Protein AF-A0A532UXV8-F1 (afdb_monomer_lite)

Structure (mmCIF, N/CA/C/O backbone):
data_AF-A0A532UXV8-F1
#
_entry.id   AF-A0A532UXV8-F1
#
loop_
_atom_site.group_PDB
_atom_site.id
_atom_site.type_symbol
_atom_site.label_atom_id
_atom_site.label_alt_id
_atom_site.label_comp_id
_atom_site.label_asym_id
_atom_site.label_entity_id
_atom_site.label_seq_id
_atom_site.pdbx_PDB_ins_code
_atom_site.Cartn_x
_atom_site.Cartn_y
_atom_site.Cartn_z
_atom_site.occupancy
_atom_site.B_iso_or_equiv
_atom_site.auth_seq_id
_atom_site.auth_comp_id
_atom_site.auth_asym_id
_atom_site.auth_atom_id
_atom_site.pdbx_PDB_model_num
ATOM 1 N N . MET A 1 1 ? 0.596 10.056 26.301 1.00 30.23 1 MET A N 1
ATOM 2 C CA . MET A 1 1 ? -0.742 10.098 26.936 1.00 30.23 1 MET A CA 1
ATOM 3 C C . MET A 1 1 ? -1.052 8.718 27.496 1.00 30.23 1 MET A C 1
ATOM 5 O O . MET A 1 1 ? -0.895 7.762 26.739 1.00 30.23 1 MET A O 1
ATOM 9 N N . PRO A 1 2 ? -1.457 8.601 28.773 1.00 30.78 2 PRO A N 1
ATOM 10 C CA . PRO A 1 2 ? -1.868 7.329 29.363 1.00 30.78 2 PRO A CA 1
ATOM 11 C C . PRO A 1 2 ? -3.170 6.818 28.734 1.00 30.78 2 PRO A C 1
ATOM 13 O O . PRO A 1 2 ? -4.024 7.595 28.302 1.00 30.78 2 PRO A O 1
ATOM 16 N N . CYS A 1 3 ? -3.323 5.496 28.668 1.00 36.56 3 CYS A N 1
ATOM 17 C CA . CYS A 1 3 ? -4.553 4.862 28.196 1.00 36.56 3 CYS A CA 1
ATOM 18 C C . CYS A 1 3 ? -5.747 5.235 29.104 1.00 36.56 3 CYS A C 1
ATOM 20 O O . CYS A 1 3 ? -5.684 4.956 30.299 1.00 36.56 3 CYS A O 1
ATOM 22 N N . PRO A 1 4 ? -6.881 5.746 28.585 1.00 31.55 4 PRO A N 1
ATOM 23 C CA . PRO A 1 4 ? -8.020 6.166 29.416 1.00 31.55 4 PRO A CA 1
ATOM 24 C C . PRO A 1 4 ? -8.781 5.003 30.079 1.00 31.55 4 PRO A C 1
ATOM 26 O O . PRO A 1 4 ? -9.734 5.232 30.815 1.00 31.55 4 PRO A O 1
ATOM 29 N N . ILE A 1 5 ? -8.407 3.752 29.784 1.00 36.88 5 ILE A N 1
ATOM 30 C CA . ILE A 1 5 ? -9.077 2.542 30.286 1.00 36.88 5 ILE A CA 1
ATOM 31 C C . ILE A 1 5 ? -8.234 1.817 31.342 1.00 36.88 5 ILE A C 1
ATOM 33 O O . ILE A 1 5 ? -8.796 1.186 32.231 1.00 36.88 5 ILE A O 1
ATOM 37 N N . CYS A 1 6 ? -6.904 1.856 31.234 1.00 48.81 6 CYS A N 1
ATOM 38 C CA . CYS A 1 6 ? -6.008 1.115 32.131 1.00 48.81 6 CYS A CA 1
ATOM 39 C C . CYS A 1 6 ? -4.826 1.942 32.650 1.00 48.81 6 CYS A C 1
ATOM 41 O O . CYS A 1 6 ? -3.924 1.374 33.253 1.00 48.81 6 CYS A O 1
ATOM 43 N N . GLU A 1 7 ? -4.806 3.247 32.365 1.00 41.09 7 GLU A N 1
ATOM 44 C CA . GLU A 1 7 ? -3.851 4.254 32.860 1.00 41.09 7 GLU A CA 1
ATOM 45 C C . GLU A 1 7 ? -2.364 3.998 32.544 1.00 41.09 7 GLU A C 1
ATOM 47 O O . GLU A 1 7 ? -1.502 4.775 32.938 1.00 41.09 7 GLU A O 1
ATOM 52 N N . TYR A 1 8 ? -2.049 2.963 31.761 1.00 34.94 8 TYR A N 1
ATOM 53 C CA . TYR A 1 8 ? -0.681 2.628 31.362 1.00 34.94 8 TYR A CA 1
ATOM 54 C C . TYR A 1 8 ? -0.090 3.691 30.417 1.00 34.94 8 TYR A C 1
ATOM 56 O O . TYR A 1 8 ? -0.714 4.042 29.406 1.00 34.94 8 TYR A O 1
ATOM 64 N N . GLU A 1 9 ? 1.111 4.190 30.731 1.00 27.38 9 GLU A N 1
ATOM 65 C CA . GLU A 1 9 ? 1.898 5.083 29.871 1.00 27.38 9 GLU A CA 1
ATOM 66 C C . GLU A 1 9 ? 2.774 4.273 28.907 1.00 27.38 9 GLU A C 1
ATOM 68 O O . GLU A 1 9 ? 3.630 3.491 29.317 1.00 27.38 9 GLU A O 1
ATOM 73 N N . PHE A 1 10 ? 2.567 4.462 27.603 1.00 31.81 10 PHE A N 1
ATOM 74 C CA . PHE A 1 10 ? 3.414 3.857 26.575 1.00 31.81 10 PHE A CA 1
ATOM 75 C C . PHE A 1 10 ? 4.693 4.679 26.389 1.00 31.81 10 PHE A C 1
ATOM 77 O O . PHE A 1 10 ? 4.626 5.863 26.055 1.00 31.81 10 PHE A O 1
ATOM 84 N N . ILE A 1 11 ? 5.852 4.039 26.557 1.00 25.61 11 ILE A N 1
ATOM 85 C CA . ILE A 1 11 ? 7.162 4.616 26.240 1.00 25.61 11 ILE A CA 1
ATOM 86 C C . ILE A 1 11 ? 7.453 4.301 24.766 1.00 25.61 11 ILE A C 1
ATOM 88 O O . ILE A 1 11 ? 7.814 3.177 24.425 1.00 25.61 11 ILE A O 1
ATOM 92 N N . TYR A 1 12 ? 7.233 5.268 23.876 1.00 29.91 12 TYR A N 1
ATOM 93 C CA . TYR A 1 12 ? 7.594 5.162 22.459 1.00 29.91 12 TYR A CA 1
ATOM 94 C C . TYR A 1 12 ? 9.101 5.438 22.322 1.00 29.91 12 TYR A C 1
ATOM 96 O O . TYR A 1 12 ? 9.550 6.525 22.678 1.00 29.91 12 TYR A O 1
ATOM 104 N N . VAL A 1 13 ? 9.891 4.454 21.878 1.00 25.75 13 VAL A N 1
ATOM 105 C CA . VAL A 1 13 ? 11.353 4.582 21.723 1.00 25.75 13 VAL A CA 1
ATOM 106 C C . VAL A 1 13 ? 11.711 4.692 20.237 1.00 25.75 13 VAL A C 1
ATOM 108 O O . VAL A 1 13 ? 11.440 3.783 19.453 1.00 25.75 13 VAL A O 1
ATOM 111 N N . ASP A 1 14 ? 12.344 5.812 19.876 1.00 26.70 14 ASP A N 1
ATOM 112 C CA . ASP A 1 14 ? 12.796 6.231 18.539 1.00 26.70 14 ASP A CA 1
ATOM 113 C C . ASP A 1 14 ? 13.924 5.355 17.941 1.00 26.70 14 ASP A C 1
ATOM 115 O O . ASP A 1 14 ? 15.044 5.805 17.707 1.00 26.70 14 ASP A O 1
ATOM 119 N N . ALA A 1 15 ? 13.650 4.094 17.603 1.00 24.48 15 ALA A N 1
ATOM 120 C CA . ALA A 1 15 ? 14.569 3.264 16.800 1.00 24.48 15 ALA A CA 1
ATOM 121 C C . ALA A 1 15 ? 14.456 3.525 15.270 1.00 24.48 15 ALA A C 1
ATOM 123 O O . ALA A 1 15 ? 14.881 2.713 14.447 1.00 24.48 15 ALA A O 1
ATOM 124 N N . PHE A 1 16 ? 13.874 4.669 14.892 1.00 32.78 16 PHE A N 1
ATOM 125 C CA . PHE A 1 16 ? 13.194 4.955 13.621 1.00 32.78 16 PHE A CA 1
ATOM 126 C C . PHE A 1 16 ? 14.088 5.130 12.371 1.00 32.78 16 PHE A C 1
ATOM 128 O O . PHE A 1 16 ? 13.581 5.015 11.263 1.00 32.78 16 PHE A O 1
ATOM 135 N N . LEU A 1 17 ? 15.403 5.379 12.472 1.00 26.73 17 LEU A N 1
ATOM 136 C CA . LEU A 1 17 ? 16.166 5.894 11.309 1.00 26.73 17 LEU A CA 1
ATOM 137 C C . LEU A 1 17 ? 17.257 4.989 10.715 1.00 26.73 17 LEU A C 1
ATOM 139 O O . LEU A 1 17 ? 17.743 5.281 9.624 1.00 26.73 17 LEU A O 1
ATOM 143 N N . HIS A 1 18 ? 17.641 3.876 11.346 1.00 23.91 18 HIS A N 1
ATOM 144 C CA . HIS A 1 18 ? 18.825 3.128 10.883 1.00 23.91 18 HIS A CA 1
ATOM 145 C C . HIS A 1 18 ? 18.560 1.968 9.908 1.00 23.91 18 HIS A C 1
ATOM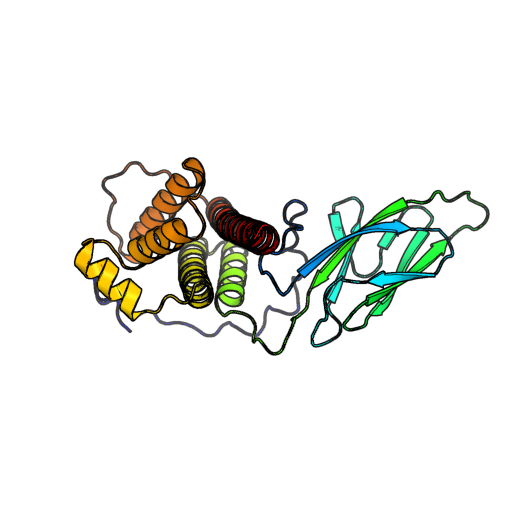 147 O O . HIS A 1 18 ? 19.504 1.489 9.280 1.00 23.91 18 HIS A O 1
ATOM 153 N N . HIS A 1 19 ? 17.311 1.521 9.736 1.00 29.64 19 HIS A N 1
ATOM 154 C CA . HIS A 1 19 ? 17.014 0.272 9.012 1.00 29.64 19 HIS A CA 1
ATOM 155 C C . HIS A 1 19 ? 16.547 0.453 7.554 1.00 29.64 19 HIS A C 1
ATOM 157 O O . HIS A 1 19 ? 16.641 -0.483 6.760 1.00 29.64 19 HIS A O 1
ATOM 163 N N . PHE A 1 20 ? 16.138 1.670 7.173 1.00 28.80 20 PHE A N 1
ATOM 164 C CA . PHE A 1 20 ? 15.513 1.988 5.877 1.00 28.80 20 PHE A CA 1
ATOM 165 C C . PHE A 1 20 ? 16.396 1.679 4.651 1.00 28.80 20 PHE A C 1
ATOM 167 O O . PHE A 1 20 ? 15.905 1.536 3.537 1.00 28.80 20 PHE A O 1
ATOM 174 N N . LYS A 1 21 ? 17.716 1.554 4.832 1.00 31.42 21 LYS A N 1
ATOM 175 C CA . LYS A 1 21 ? 18.669 1.438 3.720 1.00 31.42 21 LYS A CA 1
ATOM 176 C C . LYS A 1 21 ? 18.886 0.006 3.205 1.00 31.42 21 LYS A C 1
ATOM 178 O O . LYS A 1 21 ? 19.440 -0.147 2.123 1.00 31.42 21 LYS A O 1
ATOM 183 N N . ASN A 1 22 ? 18.467 -1.031 3.941 1.00 28.42 22 ASN A N 1
ATOM 184 C CA . ASN A 1 22 ? 18.976 -2.391 3.704 1.00 28.42 22 ASN A CA 1
ATOM 185 C C . ASN A 1 22 ? 17.963 -3.426 3.166 1.00 28.42 22 ASN A C 1
ATOM 187 O O . ASN A 1 22 ? 18.413 -4.497 2.776 1.00 28.42 22 ASN A O 1
ATOM 191 N N . ASN A 1 23 ? 16.644 -3.163 3.106 1.00 33.03 23 ASN A N 1
ATOM 192 C CA . ASN A 1 23 ? 15.642 -4.235 2.893 1.00 33.03 23 ASN A CA 1
ATOM 193 C C . ASN A 1 23 ? 14.448 -3.887 1.965 1.00 33.03 23 ASN A C 1
ATOM 195 O O . ASN A 1 23 ? 13.310 -4.260 2.240 1.00 33.03 23 ASN A O 1
ATOM 199 N N . ALA A 1 24 ? 14.685 -3.232 0.822 1.00 33.44 24 ALA A N 1
ATOM 200 C CA . ALA A 1 24 ? 13.630 -2.902 -0.160 1.00 33.44 24 ALA A CA 1
ATOM 201 C C . ALA A 1 24 ? 12.922 -4.128 -0.799 1.00 33.44 24 ALA A C 1
ATOM 203 O O . ALA A 1 24 ? 11.852 -3.993 -1.384 1.00 33.44 24 ALA A O 1
ATOM 204 N N . GLY A 1 25 ? 13.496 -5.332 -0.690 1.00 29.20 25 GLY A N 1
ATOM 205 C CA . GLY A 1 25 ? 12.994 -6.547 -1.346 1.00 29.20 25 GLY A CA 1
ATOM 206 C C . GLY A 1 25 ? 11.852 -7.282 -0.636 1.00 29.20 25 GLY A C 1
ATOM 207 O O . GLY A 1 25 ? 11.374 -8.274 -1.175 1.00 29.20 25 GLY A O 1
ATOM 208 N N . ILE A 1 26 ? 11.424 -6.842 0.553 1.00 35.91 26 ILE A N 1
ATOM 209 C CA . ILE A 1 26 ? 10.429 -7.568 1.369 1.00 35.91 26 ILE A CA 1
ATOM 210 C C . ILE A 1 26 ? 8.986 -7.088 1.105 1.00 35.91 26 ILE A C 1
ATOM 212 O O . ILE A 1 26 ? 8.026 -7.766 1.451 1.00 35.91 26 ILE A O 1
ATOM 216 N N . PHE A 1 27 ? 8.813 -5.951 0.427 1.00 35.88 27 PHE A N 1
ATOM 217 C CA . PHE A 1 27 ? 7.520 -5.262 0.307 1.00 35.88 27 PHE A CA 1
ATOM 218 C C . PHE A 1 27 ? 6.837 -5.396 -1.053 1.00 35.88 27 PHE A C 1
ATOM 220 O O . PHE A 1 27 ? 5.849 -4.712 -1.314 1.00 35.88 27 PHE A O 1
ATOM 227 N N . ILE A 1 28 ? 7.359 -6.250 -1.930 1.00 33.38 28 ILE A N 1
ATOM 228 C CA . ILE A 1 28 ? 6.824 -6.413 -3.277 1.00 33.38 28 ILE A CA 1
ATOM 229 C C . ILE A 1 28 ? 6.289 -7.837 -3.408 1.00 33.38 28 ILE A C 1
ATOM 231 O O . ILE A 1 28 ? 6.967 -8.733 -3.904 1.00 33.38 28 ILE A O 1
ATOM 235 N N . ASP A 1 29 ? 5.076 -8.040 -2.890 1.00 32.34 29 ASP A N 1
ATOM 236 C CA . ASP A 1 29 ? 4.304 -9.256 -3.130 1.00 32.34 29 ASP A CA 1
ATOM 237 C C . ASP A 1 29 ? 3.785 -9.243 -4.589 1.00 32.34 29 ASP A C 1
ATOM 239 O O . ASP A 1 29 ? 3.126 -8.278 -4.994 1.00 32.34 29 ASP A O 1
ATOM 243 N N . PRO A 1 30 ? 4.059 -10.297 -5.383 1.00 31.75 30 PRO A N 1
ATOM 244 C CA . PRO A 1 30 ? 3.590 -10.490 -6.758 1.00 31.75 30 PRO A CA 1
ATOM 245 C C . PRO A 1 30 ? 2.092 -10.304 -7.028 1.00 31.75 30 PRO A C 1
ATOM 247 O O . PRO A 1 30 ? 1.709 -10.205 -8.197 1.00 31.75 30 PRO A O 1
ATOM 250 N N . ILE A 1 31 ? 1.245 -10.331 -5.996 1.00 32.25 31 ILE A N 1
ATOM 251 C CA . ILE A 1 31 ? -0.218 -10.272 -6.131 1.00 32.25 31 ILE A CA 1
ATOM 252 C C . ILE A 1 31 ? -0.752 -8.834 -5.987 1.00 32.25 31 ILE A C 1
ATOM 254 O O . ILE A 1 31 ? -1.819 -8.524 -6.512 1.00 32.25 31 ILE A O 1
ATOM 258 N N . HIS A 1 32 ? 0.019 -7.915 -5.398 1.00 33.97 32 HIS A N 1
ATOM 259 C CA . HIS A 1 32 ? -0.420 -6.543 -5.113 1.00 33.97 32 HIS A CA 1
ATOM 260 C C . HIS A 1 32 ? 0.288 -5.489 -5.975 1.00 33.97 32 HIS A C 1
ATOM 262 O O . HIS A 1 32 ? 0.722 -4.448 -5.491 1.00 33.97 32 HIS A O 1
ATOM 268 N N . ALA A 1 33 ? 0.311 -5.705 -7.293 1.00 27.59 33 ALA A N 1
ATOM 269 C CA . ALA A 1 33 ? 0.557 -4.643 -8.279 1.00 27.59 33 ALA A CA 1
ATOM 270 C C . ALA A 1 33 ? -0.664 -3.699 -8.438 1.00 27.59 33 ALA A C 1
ATOM 272 O O . ALA A 1 33 ? -0.961 -3.225 -9.533 1.00 27.59 33 ALA A O 1
ATOM 273 N N . ILE A 1 34 ? -1.390 -3.458 -7.344 1.00 31.80 34 ILE A N 1
ATOM 274 C CA . ILE A 1 34 ? -2.507 -2.518 -7.218 1.00 31.80 34 ILE A CA 1
ATOM 275 C C . ILE A 1 34 ? -2.037 -1.450 -6.221 1.00 31.80 34 ILE A C 1
ATOM 277 O O . ILE A 1 34 ? -1.378 -1.806 -5.241 1.00 31.80 34 ILE A O 1
ATOM 281 N N . PRO A 1 35 ? -2.291 -0.147 -6.448 1.00 37.16 35 PRO A N 1
ATOM 282 C CA . PRO A 1 35 ? -1.677 0.901 -5.651 1.00 37.16 35 PRO A CA 1
ATOM 283 C C . PRO A 1 35 ? -2.169 0.807 -4.206 1.00 37.16 35 PRO A C 1
ATOM 285 O O . PRO A 1 35 ? -3.290 1.213 -3.903 1.00 37.16 35 PRO A O 1
ATOM 288 N N . ILE A 1 36 ? -1.312 0.323 -3.297 1.00 42.62 36 ILE A N 1
ATOM 289 C CA . ILE A 1 36 ? -1.571 0.371 -1.847 1.00 42.62 36 ILE A CA 1
ATOM 290 C C . ILE A 1 36 ? -1.868 1.825 -1.446 1.00 42.62 36 ILE A C 1
ATOM 292 O O . ILE A 1 36 ? -2.698 2.065 -0.576 1.00 42.62 36 ILE A O 1
ATOM 296 N N . ALA A 1 37 ? -1.293 2.798 -2.165 1.00 42.41 37 ALA A N 1
ATOM 297 C CA . ALA A 1 37 ? -1.710 4.191 -2.143 1.00 42.41 37 ALA A CA 1
ATOM 298 C C . ALA A 1 37 ? -1.937 4.736 -3.573 1.00 42.41 37 ALA A C 1
ATOM 300 O O . ALA A 1 37 ? -0.978 4.841 -4.349 1.00 42.41 37 ALA A O 1
ATOM 301 N N . PRO A 1 38 ? -3.174 5.138 -3.930 1.00 37.97 38 PRO A N 1
ATOM 302 C CA . PRO A 1 38 ? -3.422 6.127 -4.975 1.00 37.97 38 PRO A CA 1
ATOM 303 C C . PRO A 1 38 ? -2.426 7.278 -4.851 1.00 37.97 38 PRO A C 1
ATOM 305 O O . PRO A 1 38 ? -2.391 7.927 -3.808 1.00 37.97 38 PRO A O 1
ATOM 308 N N . GLY A 1 39 ? -1.595 7.514 -5.864 1.00 45.62 39 GLY A N 1
ATOM 309 C CA . GLY A 1 39 ? -0.637 8.620 -5.814 1.00 45.62 39 GLY A CA 1
ATOM 310 C C . GLY A 1 39 ? 0.839 8.247 -5.646 1.00 45.62 39 GLY A C 1
ATOM 311 O O . GLY A 1 39 ? 1.661 9.155 -5.628 1.00 45.62 39 GLY A O 1
ATOM 312 N N . TYR A 1 40 ? 1.198 6.961 -5.502 1.00 55.56 40 TYR A N 1
ATOM 313 C CA . TYR A 1 40 ? 2.596 6.598 -5.205 1.00 55.56 40 TYR A CA 1
ATOM 314 C C . TYR A 1 40 ? 3.196 5.490 -6.079 1.00 55.56 40 TYR A C 1
ATOM 316 O O . TYR A 1 40 ? 4.404 5.472 -6.319 1.00 55.56 40 TYR A O 1
ATOM 324 N N . THR A 1 41 ? 2.386 4.576 -6.609 1.00 62.75 41 THR A N 1
ATOM 325 C CA . THR A 1 41 ? 2.894 3.423 -7.368 1.00 62.75 41 THR A CA 1
ATOM 326 C C . THR A 1 41 ? 2.116 3.200 -8.652 1.00 62.75 41 THR A C 1
ATOM 328 O O . THR A 1 41 ? 0.887 3.141 -8.616 1.00 62.75 41 THR A O 1
ATOM 331 N N . VAL A 1 42 ? 2.828 3.019 -9.763 1.00 65.19 42 VAL A N 1
ATOM 332 C CA . VAL A 1 42 ? 2.263 2.561 -11.038 1.00 65.19 42 VAL A CA 1
ATOM 333 C C . VAL A 1 42 ? 3.086 1.385 -11.530 1.00 65.19 42 VAL A C 1
ATOM 335 O O . VAL A 1 42 ? 4.290 1.324 -11.312 1.00 65.19 42 VAL A O 1
ATOM 338 N N . GLY A 1 43 ? 2.444 0.423 -12.173 1.00 74.06 43 GLY A N 1
ATOM 339 C CA . GLY A 1 43 ? 3.130 -0.699 -12.786 1.00 74.06 43 GLY A CA 1
ATOM 340 C C . GLY A 1 43 ? 2.363 -1.215 -13.986 1.00 74.06 43 GLY A C 1
ATOM 341 O O . GLY A 1 43 ? 1.229 -0.815 -14.248 1.00 74.06 43 GLY A O 1
ATOM 342 N N . GLY A 1 44 ? 2.996 -2.111 -14.728 1.00 75.31 44 GLY A N 1
ATOM 343 C CA . GLY A 1 44 ? 2.384 -2.703 -15.904 1.00 75.31 44 GLY A CA 1
ATOM 344 C C . GLY A 1 44 ? 3.251 -3.767 -16.552 1.00 75.31 44 GLY A C 1
ATOM 345 O O . GLY A 1 44 ? 4.287 -4.179 -16.024 1.00 75.31 44 GLY A O 1
ATOM 346 N N . GLU A 1 45 ? 2.814 -4.201 -17.729 1.00 82.50 45 GLU A N 1
ATOM 347 C CA . GLU A 1 45 ? 3.564 -5.110 -18.589 1.00 82.50 45 GLU A CA 1
ATOM 348 C C . GLU A 1 45 ? 4.027 -4.383 -19.852 1.00 82.50 45 GLU A C 1
ATOM 350 O O . GLU A 1 45 ? 3.270 -3.636 -20.469 1.00 82.50 45 GLU A O 1
ATOM 355 N N . ILE A 1 46 ? 5.276 -4.621 -20.249 1.00 86.00 46 ILE A N 1
ATOM 356 C CA . ILE A 1 46 ? 5.861 -4.101 -21.489 1.00 86.00 46 ILE A CA 1
ATOM 357 C C . ILE A 1 46 ? 6.306 -5.282 -22.332 1.00 86.00 46 ILE A C 1
ATOM 359 O O . ILE A 1 46 ? 6.978 -6.190 -21.841 1.00 86.00 46 ILE A O 1
ATOM 363 N N . GLN A 1 47 ? 5.967 -5.260 -23.618 1.00 91.44 47 GLN A N 1
ATOM 364 C CA . GLN A 1 47 ? 6.593 -6.149 -24.584 1.00 91.44 47 GLN A CA 1
ATOM 365 C C . GLN A 1 47 ? 7.930 -5.545 -25.026 1.00 91.44 47 GLN A C 1
ATOM 367 O O . GLN A 1 47 ? 7.957 -4.554 -25.755 1.00 91.44 47 GLN A O 1
ATOM 372 N N . VAL A 1 48 ? 9.022 -6.160 -24.581 1.00 89.12 48 VAL A N 1
ATOM 373 C CA . VAL A 1 48 ? 10.388 -5.760 -24.918 1.00 89.12 48 VAL A CA 1
ATOM 374 C C . VAL A 1 48 ? 10.703 -6.171 -26.346 1.00 89.12 48 VAL A C 1
ATOM 376 O O . VAL A 1 48 ? 10.541 -7.341 -26.718 1.00 89.12 48 VAL A O 1
ATOM 379 N N . ILE A 1 49 ? 11.165 -5.206 -27.134 1.00 88.75 49 ILE A N 1
ATOM 380 C CA . ILE A 1 49 ? 11.692 -5.422 -28.479 1.00 88.75 49 ILE A CA 1
ATOM 381 C C . ILE A 1 49 ? 13.217 -5.505 -28.362 1.00 88.75 49 ILE A C 1
ATOM 383 O O . ILE A 1 49 ? 13.812 -4.508 -27.979 1.00 88.75 49 ILE A O 1
ATOM 387 N N . PRO A 1 50 ? 13.853 -6.656 -28.650 1.00 88.56 50 PRO A N 1
ATOM 388 C CA . PRO A 1 50 ? 15.301 -6.803 -28.518 1.00 88.56 50 PRO A CA 1
ATOM 389 C C . PRO A 1 50 ? 16.080 -5.764 -29.328 1.00 88.56 50 PRO A C 1
ATOM 391 O O . PRO A 1 50 ? 15.709 -5.467 -30.462 1.00 88.56 50 PRO A O 1
ATOM 394 N N . ASP A 1 51 ? 17.170 -5.261 -28.743 1.00 86.69 51 ASP A N 1
ATOM 395 C CA . ASP A 1 51 ? 18.070 -4.257 -29.331 1.00 86.69 51 ASP A CA 1
ATOM 396 C C . ASP A 1 51 ? 17.414 -2.910 -29.664 1.00 86.69 51 ASP A C 1
ATOM 398 O O . ASP A 1 51 ? 17.939 -2.138 -30.469 1.00 86.69 51 ASP A O 1
ATOM 402 N N . ASP A 1 52 ? 16.300 -2.613 -28.997 1.00 90.56 52 ASP A N 1
ATOM 403 C CA . ASP A 1 52 ? 15.534 -1.382 -29.159 1.00 90.56 52 ASP A CA 1
ATOM 404 C C . ASP A 1 52 ? 15.555 -0.508 -27.895 1.00 90.56 52 ASP A C 1
ATOM 406 O O . ASP A 1 52 ? 15.899 -0.951 -26.787 1.00 90.56 52 ASP A O 1
ATOM 410 N N . VAL A 1 53 ? 15.152 0.750 -28.078 1.00 91.69 53 VAL A N 1
ATOM 411 C CA . VAL A 1 53 ? 14.936 1.734 -27.019 1.00 91.69 53 VAL A CA 1
ATOM 412 C C . VAL A 1 53 ? 13.468 2.149 -27.023 1.00 91.69 53 VAL A C 1
ATOM 414 O O . VAL A 1 53 ? 12.972 2.707 -27.997 1.00 91.69 53 VAL A O 1
ATOM 417 N N . GLN A 1 54 ? 12.768 1.912 -25.914 1.00 91.88 54 GLN A N 1
ATOM 418 C CA . GLN A 1 54 ? 11.332 2.174 -25.792 1.00 91.88 54 GLN A CA 1
ATOM 419 C C . GLN A 1 54 ? 11.068 3.246 -24.728 1.00 91.88 54 GLN A C 1
ATOM 421 O O . GLN A 1 54 ? 11.558 3.147 -23.606 1.00 91.88 54 GLN A O 1
ATOM 426 N N . LEU A 1 55 ? 10.268 4.264 -25.056 1.00 88.62 55 LEU A N 1
ATOM 427 C CA . LEU A 1 55 ? 9.784 5.245 -24.081 1.00 88.62 55 LEU A CA 1
ATOM 428 C C . LEU A 1 55 ? 8.496 4.732 -23.434 1.00 88.62 55 LEU A C 1
ATOM 430 O O . LEU A 1 55 ? 7.524 4.452 -24.135 1.00 88.62 55 LEU A O 1
ATOM 434 N N . ILE A 1 56 ? 8.477 4.646 -22.107 1.00 85.06 56 ILE A N 1
ATOM 435 C CA . ILE A 1 56 ? 7.338 4.140 -21.342 1.00 85.06 56 ILE A CA 1
ATOM 436 C C . ILE A 1 56 ? 6.810 5.252 -20.446 1.00 85.06 56 ILE A C 1
ATOM 438 O O . ILE A 1 56 ? 7.524 5.734 -19.569 1.00 85.06 56 ILE A O 1
ATOM 442 N N . SER A 1 57 ? 5.559 5.659 -20.663 1.00 81.81 57 SER A N 1
ATOM 443 C CA . SER A 1 57 ? 4.888 6.632 -19.798 1.00 81.81 57 SER A CA 1
ATOM 444 C C . SER A 1 57 ? 4.304 5.953 -18.563 1.00 81.81 57 SER A C 1
ATOM 446 O O . SER A 1 57 ? 3.740 4.863 -18.662 1.00 81.81 57 SER A O 1
ATOM 448 N N . TYR A 1 58 ? 4.384 6.631 -17.417 1.00 72.25 58 TYR A N 1
ATOM 449 C CA . TYR A 1 58 ? 3.689 6.198 -16.205 1.00 72.25 58 TYR A CA 1
ATOM 450 C C . TYR A 1 58 ? 2.178 6.470 -16.257 1.00 72.25 58 TYR A C 1
ATOM 452 O O . TYR A 1 58 ? 1.440 5.945 -15.435 1.00 72.25 58 TYR A O 1
ATOM 460 N N . GLY A 1 59 ? 1.693 7.322 -17.170 1.00 68.00 59 GLY A N 1
ATOM 461 C CA . GLY A 1 59 ? 0.305 7.810 -17.143 1.00 68.00 59 GLY A CA 1
ATOM 462 C C . GLY A 1 59 ? -0.006 8.760 -15.974 1.00 68.00 59 GLY A C 1
ATOM 463 O O . GLY A 1 59 ? -1.157 9.143 -15.785 1.00 68.00 59 GLY A O 1
ATOM 464 N N . ILE A 1 60 ? 1.019 9.142 -15.209 1.00 63.50 60 ILE A N 1
ATOM 465 C CA . ILE A 1 60 ? 1.010 10.068 -14.073 1.00 63.50 60 ILE A CA 1
ATOM 466 C C . ILE A 1 60 ? 2.313 10.884 -14.073 1.00 63.50 60 ILE A C 1
ATOM 468 O O . ILE A 1 60 ? 3.288 10.480 -14.710 1.00 63.50 60 ILE A O 1
ATOM 472 N N . THR A 1 61 ? 2.344 11.972 -13.302 1.00 73.56 61 THR A N 1
ATOM 473 C CA . THR A 1 61 ? 3.531 12.818 -13.102 1.00 73.56 61 THR A CA 1
ATOM 474 C C . THR A 1 61 ? 4.003 12.746 -11.655 1.00 73.56 61 THR A C 1
ATOM 476 O O . THR A 1 61 ? 3.296 13.175 -10.747 1.00 73.56 61 THR A O 1
ATOM 479 N N . TYR A 1 62 ? 5.206 12.225 -11.427 1.00 68.19 62 TYR A N 1
ATOM 480 C CA . TYR A 1 62 ? 5.859 12.243 -10.118 1.00 68.19 62 TYR A CA 1
ATOM 481 C C . TYR A 1 62 ? 6.510 13.608 -9.823 1.00 68.19 62 TYR A C 1
ATOM 483 O O . TYR A 1 62 ? 6.905 14.326 -10.735 1.00 68.19 62 TYR A O 1
ATOM 491 N N . ASN A 1 63 ? 6.709 13.953 -8.549 1.00 68.81 63 ASN A N 1
ATOM 492 C CA . ASN A 1 63 ? 7.438 15.166 -8.136 1.00 68.81 63 ASN A CA 1
ATOM 493 C C . ASN A 1 63 ? 8.927 15.121 -8.484 1.00 68.81 63 ASN A C 1
ATOM 495 O O . ASN A 1 63 ? 9.569 16.138 -8.736 1.00 68.81 63 ASN A O 1
ATOM 499 N N . ARG A 1 64 ? 9.494 13.919 -8.404 1.00 76.62 64 ARG A N 1
ATOM 500 C CA . ARG A 1 64 ? 10.894 13.597 -8.676 1.00 76.62 64 ARG A CA 1
ATOM 501 C C . ARG A 1 64 ? 10.944 12.250 -9.388 1.00 76.62 64 ARG A C 1
ATOM 503 O O . ARG A 1 64 ? 10.004 11.472 -9.218 1.00 76.62 64 ARG A O 1
ATOM 510 N N . PRO A 1 65 ? 12.008 11.955 -10.153 1.00 83.12 65 PRO A N 1
ATOM 511 C CA . PRO A 1 65 ? 12.175 10.643 -10.763 1.00 83.12 65 PRO A CA 1
ATOM 512 C C . PRO A 1 65 ? 11.923 9.521 -9.736 1.00 83.12 65 PRO A C 1
ATOM 514 O O . PRO A 1 65 ? 12.581 9.520 -8.689 1.00 83.12 65 PRO A O 1
ATOM 517 N N . PRO A 1 66 ? 10.943 8.628 -9.977 1.00 80.38 66 PRO A N 1
ATOM 518 C CA . PRO A 1 66 ? 10.582 7.568 -9.043 1.00 80.38 66 PRO A CA 1
ATOM 519 C C . PRO A 1 66 ? 11.669 6.488 -8.991 1.00 80.38 66 PRO A C 1
ATOM 521 O O . PRO A 1 66 ? 12.524 6.385 -9.872 1.00 80.38 66 PRO A O 1
ATOM 524 N N . GLU A 1 67 ? 11.613 5.623 -7.984 1.00 83.00 67 GLU A N 1
ATOM 525 C CA . GLU A 1 67 ? 12.337 4.356 -8.026 1.00 83.00 67 GLU A CA 1
ATOM 526 C C . GLU A 1 67 ? 11.644 3.408 -9.003 1.00 83.00 67 GLU A C 1
ATOM 528 O O . GLU A 1 67 ? 10.435 3.211 -8.927 1.00 83.00 67 GLU A O 1
ATOM 533 N N . LEU A 1 68 ? 12.402 2.813 -9.920 1.00 84.56 68 LEU A N 1
ATOM 534 C CA . LEU A 1 68 ? 11.889 1.868 -10.907 1.00 84.56 68 LEU A CA 1
ATOM 535 C C . LEU A 1 68 ? 12.449 0.472 -10.639 1.00 84.56 68 LEU A C 1
ATOM 537 O O . LEU A 1 68 ? 13.654 0.295 -10.442 1.00 84.56 68 LEU A O 1
ATOM 541 N N . PHE A 1 69 ? 11.565 -0.516 -10.695 1.00 85.56 69 PHE A N 1
ATOM 542 C CA . PHE A 1 69 ? 11.883 -1.926 -10.555 1.00 85.56 69 PHE A CA 1
ATOM 543 C C . PHE A 1 69 ? 11.309 -2.710 -11.731 1.00 85.56 69 PHE A C 1
ATOM 545 O O . PHE A 1 69 ? 10.173 -2.497 -12.155 1.00 85.56 69 PHE A O 1
ATOM 552 N N . PHE A 1 70 ? 12.080 -3.671 -12.216 1.00 87.31 70 PHE A N 1
ATOM 553 C CA . PHE A 1 70 ? 11.611 -4.749 -13.072 1.00 87.31 70 PHE A CA 1
ATOM 554 C C . PHE A 1 70 ? 11.434 -6.015 -12.246 1.00 87.31 70 PHE A C 1
ATOM 556 O O . PHE A 1 70 ? 12.018 -6.160 -11.175 1.00 87.31 70 PHE A O 1
ATOM 563 N N . PHE A 1 71 ? 10.669 -6.965 -12.764 1.00 80.56 71 PHE A N 1
ATOM 564 C CA . PHE A 1 71 ? 10.460 -8.240 -12.092 1.00 80.56 71 PHE A CA 1
ATOM 565 C C . PHE A 1 71 ? 11.148 -9.373 -12.833 1.00 80.56 71 PHE A C 1
ATOM 567 O O . PHE A 1 71 ? 10.918 -9.591 -14.024 1.00 80.56 71 PHE A O 1
ATOM 574 N N . ASN A 1 72 ? 11.978 -10.126 -12.110 1.00 79.06 72 ASN A N 1
ATOM 575 C CA . ASN A 1 72 ? 12.584 -11.338 -12.648 1.00 79.06 72 ASN A CA 1
ATOM 576 C C . ASN A 1 72 ? 11.570 -12.501 -12.724 1.00 79.06 72 ASN A C 1
ATOM 578 O O . ASN A 1 72 ? 10.416 -12.377 -12.323 1.00 79.06 72 ASN A O 1
ATOM 582 N N . ARG A 1 73 ? 11.998 -13.674 -13.214 1.00 76.56 73 ARG A N 1
ATOM 583 C CA . ARG A 1 73 ? 11.129 -14.870 -13.325 1.00 76.56 73 ARG A CA 1
ATOM 584 C C . ARG A 1 73 ? 10.560 -15.364 -11.992 1.00 76.56 73 ARG A C 1
ATOM 586 O O . ARG A 1 73 ? 9.546 -16.049 -11.988 1.00 76.56 73 ARG A O 1
ATOM 593 N N . LYS A 1 74 ? 11.217 -15.035 -10.877 1.00 75.19 74 LYS A N 1
ATOM 594 C CA . LYS A 1 74 ? 10.759 -15.324 -9.510 1.00 75.19 74 LYS A CA 1
ATOM 595 C C . LYS A 1 74 ? 9.923 -14.179 -8.927 1.00 75.19 74 LYS A C 1
ATOM 597 O O . LYS A 1 74 ? 9.610 -14.206 -7.745 1.00 75.19 74 LYS A O 1
ATOM 602 N N . ILE A 1 75 ? 9.604 -13.179 -9.749 1.00 69.25 75 ILE A N 1
ATOM 603 C CA . ILE A 1 75 ? 8.851 -11.974 -9.406 1.00 69.25 75 ILE A CA 1
ATOM 604 C C . ILE A 1 75 ? 9.538 -11.193 -8.274 1.00 69.25 75 ILE A C 1
ATOM 606 O O . ILE A 1 75 ? 8.908 -10.545 -7.450 1.00 69.25 75 ILE A O 1
ATOM 610 N N . GLN A 1 76 ? 10.870 -11.231 -8.248 1.00 70.88 76 GLN A N 1
ATOM 611 C CA . GLN A 1 76 ? 11.650 -10.384 -7.357 1.00 70.88 76 GLN A CA 1
ATOM 612 C C . GLN A 1 76 ? 11.965 -9.057 -8.057 1.00 70.88 76 GLN A C 1
ATOM 614 O O . GLN A 1 76 ? 12.336 -9.079 -9.240 1.00 70.88 76 GLN A O 1
ATOM 619 N N . PRO A 1 77 ? 11.854 -7.928 -7.339 1.00 71.12 77 PRO A N 1
ATOM 620 C CA . PRO A 1 77 ? 12.178 -6.611 -7.862 1.00 71.12 77 PRO A CA 1
ATOM 621 C C . PRO A 1 77 ? 13.689 -6.479 -8.089 1.00 71.12 77 PRO A C 1
ATOM 623 O O . PRO A 1 77 ? 14.497 -6.748 -7.199 1.00 71.12 77 PRO A O 1
ATOM 626 N N . VAL A 1 78 ? 14.078 -6.053 -9.285 1.00 77.25 78 VAL A N 1
ATOM 627 C CA . VAL A 1 78 ? 15.467 -5.822 -9.698 1.00 77.25 78 VAL A CA 1
ATOM 628 C C . VAL A 1 78 ? 15.569 -4.496 -10.449 1.00 77.25 78 VAL A C 1
ATOM 630 O O . VAL A 1 78 ? 14.626 -4.097 -11.126 1.00 77.25 78 VAL A O 1
ATOM 633 N N . ARG A 1 79 ? 16.702 -3.794 -10.336 1.00 80.75 79 ARG A N 1
ATOM 634 C CA . ARG A 1 79 ? 16.930 -2.535 -11.076 1.00 80.75 79 ARG A CA 1
ATOM 635 C C . ARG A 1 79 ? 17.260 -2.772 -12.543 1.00 80.75 79 ARG A C 1
ATOM 637 O O . ARG A 1 79 ? 16.795 -2.032 -13.400 1.00 80.75 79 ARG A O 1
ATOM 644 N N . ASP A 1 80 ? 17.991 -3.850 -12.796 1.00 88.19 80 ASP A N 1
ATOM 645 C CA . ASP A 1 80 ? 18.336 -4.327 -14.124 1.00 88.19 80 ASP A CA 1
ATOM 646 C C . ASP A 1 80 ? 17.866 -5.771 -14.248 1.00 88.19 80 ASP A C 1
ATOM 648 O O . ASP A 1 80 ? 18.030 -6.585 -13.332 1.00 88.19 80 ASP A O 1
ATOM 652 N N . LEU A 1 81 ? 17.259 -6.092 -15.382 1.00 90.12 81 LEU A N 1
ATOM 653 C CA . LEU A 1 81 ? 16.662 -7.388 -15.629 1.00 90.12 81 LEU A CA 1
ATOM 654 C C . LEU A 1 81 ? 17.457 -8.136 -16.698 1.00 90.12 81 LEU A C 1
ATOM 656 O O . LEU A 1 81 ? 17.551 -7.718 -17.847 1.00 90.12 81 LEU A O 1
ATOM 660 N N . VAL A 1 82 ? 17.996 -9.287 -16.310 1.00 89.00 82 VAL A N 1
ATOM 661 C CA . VAL A 1 82 ? 18.665 -10.225 -17.214 1.00 89.00 82 VAL A CA 1
ATOM 662 C C . VAL A 1 82 ? 17.732 -11.406 -17.452 1.00 89.00 82 VAL A C 1
ATOM 664 O O . VAL A 1 82 ? 17.359 -12.112 -16.512 1.00 89.00 82 VAL A O 1
ATOM 667 N N . LEU A 1 83 ? 17.358 -11.636 -18.708 1.00 84.12 83 LEU A N 1
ATOM 668 C CA . LEU A 1 83 ? 16.549 -12.778 -19.132 1.00 84.12 83 LEU A CA 1
ATOM 669 C C . LEU A 1 83 ? 17.297 -13.510 -20.234 1.00 84.12 83 LEU A C 1
ATOM 671 O O . LEU A 1 83 ? 17.594 -12.883 -21.231 1.00 84.12 83 LEU A O 1
ATOM 675 N N . GLU A 1 84 ? 17.546 -14.813 -20.114 1.00 84.31 84 GLU A N 1
ATOM 676 C CA . GLU A 1 84 ? 18.150 -15.657 -21.170 1.00 84.31 84 GLU A CA 1
ATOM 677 C C . GLU A 1 84 ? 19.261 -14.981 -22.002 1.00 84.31 84 GLU A C 1
ATOM 679 O O . GLU A 1 84 ? 20.425 -15.065 -21.625 1.00 84.31 84 GLU A O 1
ATOM 684 N N . ASN A 1 85 ? 18.906 -14.333 -23.121 1.00 87.88 85 ASN A N 1
ATOM 685 C CA . ASN A 1 85 ? 19.817 -13.641 -24.035 1.00 87.88 85 ASN A CA 1
ATOM 686 C C . ASN A 1 85 ? 19.588 -12.117 -24.148 1.00 87.88 85 ASN A C 1
ATOM 688 O O . ASN A 1 85 ? 20.107 -11.494 -25.067 1.00 87.88 85 ASN A O 1
ATOM 692 N N . ILE A 1 86 ? 18.811 -11.506 -23.255 1.00 90.44 86 ILE A N 1
ATOM 693 C CA . ILE A 1 86 ? 18.477 -10.081 -23.262 1.00 90.44 86 ILE A CA 1
ATOM 694 C C . ILE A 1 86 ? 18.767 -9.429 -21.906 1.00 90.44 86 ILE A C 1
ATOM 696 O O . ILE A 1 86 ? 18.400 -9.930 -20.841 1.00 90.44 86 ILE A O 1
ATOM 700 N N . TYR A 1 87 ? 19.437 -8.287 -21.969 1.00 92.31 87 TYR A N 1
ATOM 701 C CA . TYR A 1 87 ? 19.590 -7.332 -20.887 1.00 92.31 87 TYR A CA 1
ATOM 702 C C . TYR A 1 87 ? 18.541 -6.243 -21.035 1.00 92.31 87 TYR A C 1
ATOM 704 O O . TYR A 1 87 ? 18.344 -5.725 -22.136 1.00 92.31 87 TYR A O 1
ATOM 712 N N . VAL A 1 88 ? 17.901 -5.874 -19.934 1.00 92.50 88 VAL A N 1
ATOM 713 C CA . VAL A 1 88 ? 16.926 -4.795 -19.883 1.00 92.50 88 VAL A CA 1
ATOM 714 C C . VAL A 1 88 ? 17.248 -3.880 -18.711 1.00 92.50 88 VAL A C 1
ATOM 716 O O . VAL A 1 88 ? 17.402 -4.344 -17.584 1.00 92.50 88 VAL A O 1
ATOM 719 N N . ALA A 1 89 ? 17.316 -2.580 -18.974 1.00 92.69 89 ALA A N 1
ATOM 720 C CA . ALA A 1 89 ? 17.535 -1.564 -17.951 1.00 92.69 89 ALA A CA 1
ATOM 721 C C . ALA A 1 89 ? 16.854 -0.253 -18.331 1.00 92.69 89 ALA A C 1
ATOM 723 O O . ALA A 1 89 ? 16.588 0.007 -19.505 1.00 92.69 89 ALA A O 1
ATOM 724 N N . ALA A 1 90 ? 16.615 0.608 -17.347 1.00 91.31 90 ALA A N 1
ATOM 725 C CA . ALA A 1 90 ? 16.239 1.983 -17.633 1.00 91.31 90 ALA A CA 1
ATOM 726 C C . ALA A 1 90 ? 17.492 2.816 -17.922 1.00 91.31 90 ALA A C 1
ATOM 728 O O . ALA A 1 90 ? 18.358 2.975 -17.066 1.00 91.31 90 ALA A O 1
ATOM 729 N N . LEU A 1 91 ? 17.576 3.366 -19.132 1.00 88.19 91 LEU A N 1
ATOM 730 C CA . LEU A 1 91 ? 18.634 4.299 -19.524 1.00 88.19 91 LEU A CA 1
ATOM 731 C C . LEU A 1 91 ? 18.458 5.657 -18.834 1.00 88.19 91 LEU A C 1
ATOM 733 O O . LEU A 1 91 ? 19.430 6.324 -18.490 1.00 88.19 91 LEU A O 1
ATOM 737 N N . SER A 1 92 ? 17.206 6.076 -18.665 1.00 90.44 92 SER A N 1
ATOM 738 C CA . SER A 1 92 ? 16.840 7.323 -18.008 1.00 90.44 92 SER A CA 1
ATOM 739 C C . SER A 1 92 ? 15.487 7.168 -17.330 1.00 90.44 92 SER A C 1
ATOM 741 O O . SER A 1 92 ? 14.601 6.492 -17.854 1.00 90.44 92 SER A O 1
ATOM 743 N N . ILE A 1 93 ? 15.344 7.802 -16.171 1.00 91.00 93 ILE A N 1
ATOM 744 C CA . ILE A 1 93 ? 14.122 7.835 -15.375 1.00 91.00 93 ILE A CA 1
ATOM 745 C C . ILE A 1 93 ? 13.798 9.311 -15.151 1.00 91.00 93 ILE A C 1
ATOM 747 O O . ILE A 1 93 ? 14.615 10.050 -14.599 1.00 91.00 93 ILE A O 1
ATOM 751 N N . SER A 1 94 ? 12.625 9.742 -15.604 1.00 89.56 94 SER A N 1
ATOM 752 C CA . SER A 1 94 ? 12.100 11.091 -15.393 1.00 89.56 94 SER A CA 1
ATOM 753 C C . SER A 1 94 ? 10.851 11.045 -14.514 1.00 89.56 94 SER A C 1
ATOM 755 O O . SER A 1 94 ? 10.483 9.992 -13.996 1.00 89.56 94 SER A O 1
ATOM 757 N N . THR A 1 95 ? 10.206 12.190 -14.320 1.00 84.81 95 THR A N 1
ATOM 758 C CA . THR A 1 95 ? 8.957 12.329 -13.563 1.00 84.81 95 THR A CA 1
ATOM 759 C C . THR A 1 95 ? 7.747 11.708 -14.259 1.00 84.81 95 THR A C 1
ATOM 761 O O . THR A 1 95 ? 6.827 11.271 -13.578 1.00 84.81 95 THR A O 1
ATOM 764 N N . ASP A 1 96 ? 7.750 11.617 -15.590 1.00 82.81 96 ASP A N 1
ATOM 765 C CA . ASP A 1 96 ? 6.558 11.254 -16.385 1.00 82.81 96 ASP A CA 1
ATOM 766 C C . ASP A 1 96 ? 6.731 9.957 -17.184 1.00 82.81 96 ASP A C 1
ATOM 768 O O . ASP A 1 96 ? 5.775 9.377 -17.715 1.00 82.81 96 ASP A O 1
ATOM 772 N N . ASN A 1 97 ? 7.980 9.514 -17.315 1.00 87.31 97 ASN A N 1
ATOM 773 C CA . ASN A 1 97 ? 8.350 8.352 -18.101 1.00 87.31 97 ASN A CA 1
ATOM 774 C C . ASN A 1 97 ? 9.700 7.767 -17.669 1.00 87.31 97 ASN A C 1
ATOM 776 O O . ASN A 1 97 ? 10.473 8.376 -16.924 1.00 87.31 97 ASN A O 1
ATOM 780 N N . PHE A 1 98 ? 10.013 6.603 -18.221 1.00 93.81 98 PHE A N 1
ATOM 781 C CA . PHE A 1 98 ? 11.374 6.095 -18.302 1.00 93.81 98 PHE A CA 1
ATOM 782 C C . PHE A 1 98 ? 11.685 5.620 -19.718 1.00 93.81 98 PHE A C 1
ATOM 784 O O . PHE A 1 98 ? 10.798 5.241 -20.488 1.00 93.81 98 PHE A O 1
ATOM 791 N N . ILE A 1 99 ? 12.970 5.633 -20.056 1.00 90.12 99 ILE A N 1
ATOM 792 C CA . ILE A 1 99 ? 13.489 5.092 -21.307 1.00 90.12 99 ILE A CA 1
ATOM 793 C C . ILE A 1 99 ? 14.035 3.698 -21.019 1.00 90.12 99 ILE A C 1
ATOM 795 O O . ILE A 1 99 ? 15.047 3.547 -20.335 1.00 90.12 99 ILE A O 1
ATOM 799 N N . LEU A 1 100 ? 13.365 2.685 -21.551 1.00 94.00 100 LEU A N 1
ATOM 800 C CA . LEU A 1 100 ? 13.777 1.294 -21.492 1.00 94.00 100 LEU A CA 1
ATOM 801 C C . LEU A 1 100 ? 14.815 1.017 -22.580 1.00 94.00 100 LEU A C 1
ATOM 803 O O . LEU A 1 100 ? 14.529 1.158 -23.766 1.00 94.00 100 LEU A O 1
ATOM 807 N N . LEU A 1 101 ? 16.005 0.590 -22.179 1.00 91.56 101 LEU A N 1
ATOM 808 C CA . LEU A 1 101 ? 17.007 0.014 -23.062 1.00 91.56 101 LEU A CA 1
ATOM 809 C C . LEU A 1 101 ? 16.894 -1.504 -23.006 1.00 91.56 101 LEU A C 1
ATOM 811 O O . LEU A 1 101 ? 16.867 -2.087 -21.919 1.00 91.56 101 LEU A O 1
ATOM 815 N N . SER A 1 102 ? 16.929 -2.143 -24.170 1.00 92.19 102 SER A N 1
ATOM 816 C CA . SER A 1 102 ? 17.138 -3.579 -24.257 1.00 92.19 102 SER A CA 1
ATOM 817 C C . SER A 1 102 ? 18.300 -3.922 -25.185 1.00 92.19 102 SER A C 1
ATOM 819 O O . SER A 1 102 ? 18.534 -3.244 -26.186 1.00 92.19 102 SER A O 1
ATOM 821 N N . ARG A 1 103 ? 19.070 -4.954 -24.835 1.00 91.25 103 ARG A N 1
ATOM 822 C CA . ARG A 1 103 ? 20.236 -5.402 -25.608 1.00 91.25 103 ARG A CA 1
ATOM 823 C C . ARG A 1 103 ? 20.356 -6.910 -25.597 1.00 91.25 103 ARG A C 1
ATOM 825 O O . ARG A 1 103 ? 20.239 -7.515 -24.533 1.00 91.25 103 ARG A O 1
ATOM 832 N N . THR A 1 104 ? 20.623 -7.510 -26.749 1.00 91.94 104 THR A N 1
ATOM 833 C CA . THR A 1 104 ? 20.967 -8.930 -26.820 1.00 91.94 104 THR A CA 1
ATOM 834 C C . THR A 1 104 ? 22.436 -9.155 -26.457 1.00 91.94 104 THR A C 1
ATOM 836 O O . THR A 1 104 ? 23.299 -8.337 -26.773 1.00 91.94 104 THR A O 1
ATOM 839 N N . PHE A 1 105 ? 22.732 -10.248 -25.748 1.00 87.56 105 PHE A N 1
ATOM 840 C CA . PHE A 1 105 ? 24.119 -10.615 -25.421 1.00 87.56 105 PHE A CA 1
ATOM 841 C C . PHE A 1 105 ? 24.793 -11.347 -26.583 1.00 87.56 105 PHE A C 1
ATOM 843 O O . PHE A 1 105 ? 25.931 -11.049 -26.939 1.00 87.56 105 PHE A O 1
ATOM 850 N N . ASP A 1 106 ? 24.086 -12.316 -27.161 1.00 86.50 106 ASP A N 1
ATOM 851 C CA . ASP A 1 106 ? 24.517 -13.092 -28.317 1.00 86.50 106 ASP A CA 1
ATOM 852 C C . ASP A 1 106 ? 23.659 -12.703 -29.534 1.00 86.50 106 ASP A C 1
ATOM 854 O O . ASP A 1 106 ? 22.516 -13.165 -29.638 1.00 86.50 106 ASP A O 1
ATOM 858 N N . PRO A 1 107 ? 24.173 -11.870 -30.457 1.00 77.19 107 PRO A N 1
ATOM 859 C CA . PRO A 1 107 ? 23.410 -11.392 -31.610 1.00 77.19 107 PRO A CA 1
ATOM 860 C C . PRO A 1 107 ? 23.123 -12.497 -32.638 1.00 77.19 107 PRO A C 1
ATOM 862 O O . PRO A 1 107 ? 22.303 -12.309 -33.534 1.00 77.19 107 PRO A O 1
ATOM 865 N N . VAL A 1 108 ? 23.787 -13.655 -32.534 1.00 83.31 108 VAL A N 1
ATOM 866 C CA . VAL A 1 108 ? 23.575 -14.801 -33.432 1.00 83.31 108 VAL A CA 1
ATOM 867 C C . VAL A 1 108 ? 22.362 -15.624 -32.989 1.00 83.31 108 VAL A C 1
ATOM 869 O O . VAL A 1 108 ? 21.744 -16.322 -33.797 1.00 83.31 108 VAL A O 1
ATOM 872 N N . LYS A 1 109 ? 21.972 -15.533 -31.713 1.00 83.50 109 LYS A N 1
ATOM 873 C CA . LYS A 1 109 ? 20.786 -16.212 -31.188 1.00 83.50 109 LYS A CA 1
ATOM 874 C C . LYS A 1 109 ? 19.531 -15.391 -31.442 1.00 83.50 109 LYS A C 1
ATOM 876 O O . LYS A 1 109 ? 19.371 -14.280 -30.935 1.00 83.50 109 LYS A O 1
ATOM 881 N N . ALA A 1 110 ? 18.587 -16.001 -32.155 1.00 81.25 110 ALA A N 1
ATOM 882 C CA . ALA A 1 110 ? 17.248 -15.455 -32.316 1.00 81.25 110 ALA A CA 1
ATOM 883 C C . ALA A 1 110 ? 16.613 -15.228 -30.936 1.00 81.25 110 ALA A C 1
ATOM 885 O O . ALA A 1 110 ? 16.343 -16.175 -30.197 1.00 81.25 110 ALA A O 1
ATOM 886 N N . THR A 1 111 ? 16.392 -13.962 -30.593 1.00 86.38 111 THR A N 1
ATOM 887 C CA . THR A 1 111 ? 15.814 -13.567 -29.308 1.00 86.38 111 THR A CA 1
ATOM 888 C C . THR A 1 111 ? 14.385 -13.095 -29.555 1.00 86.38 111 THR A C 1
ATOM 890 O O . THR A 1 111 ? 14.194 -12.095 -30.247 1.00 86.38 111 THR A O 1
ATOM 893 N N . PRO A 1 112 ? 13.355 -13.808 -29.066 1.00 86.88 112 PRO A N 1
ATOM 894 C CA . PRO A 1 112 ? 11.976 -13.381 -29.253 1.00 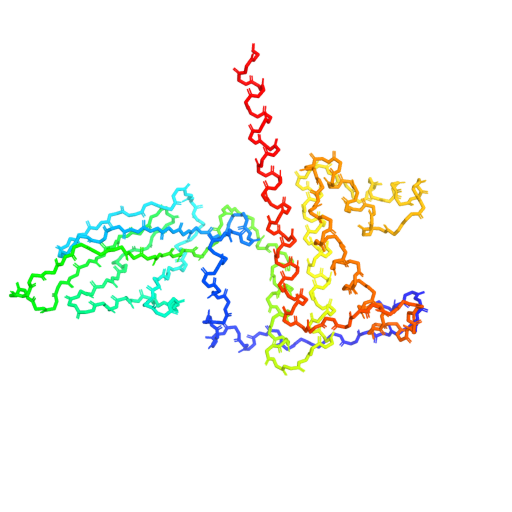86.88 112 PRO A CA 1
ATOM 895 C C . PRO A 1 112 ? 11.656 -12.167 -28.374 1.00 86.88 112 PRO A C 1
ATOM 897 O O . PRO A 1 112 ? 12.309 -11.918 -27.360 1.00 86.88 112 PRO A O 1
ATOM 900 N N . ARG A 1 113 ? 10.593 -11.439 -28.735 1.00 88.75 113 ARG A N 1
ATOM 901 C CA . ARG A 1 113 ? 10.019 -10.399 -27.871 1.00 88.75 113 ARG A CA 1
ATOM 902 C C . ARG A 1 113 ? 9.504 -11.027 -26.579 1.00 88.75 113 ARG A C 1
ATOM 904 O O . ARG A 1 113 ? 8.794 -12.031 -26.631 1.00 88.75 113 ARG A O 1
ATOM 911 N N . GLN A 1 114 ? 9.806 -10.415 -25.439 1.00 86.94 114 GLN A N 1
ATOM 912 C CA . GLN A 1 114 ? 9.417 -10.931 -24.121 1.00 86.94 114 GLN A CA 1
ATOM 913 C C . GLN A 1 114 ? 8.555 -9.914 -23.383 1.00 86.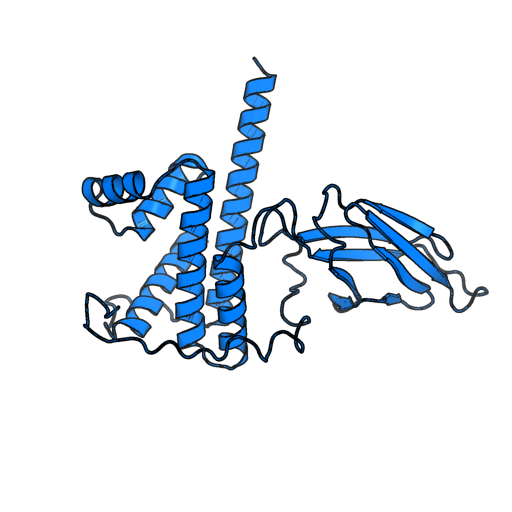94 114 GLN A C 1
ATOM 915 O O . GLN A 1 114 ? 8.792 -8.713 -23.479 1.00 86.94 114 GLN A O 1
ATOM 920 N N . ARG A 1 115 ? 7.544 -10.386 -22.649 1.00 87.25 115 ARG A N 1
ATOM 921 C CA . ARG A 1 115 ? 6.784 -9.524 -21.740 1.00 87.25 115 ARG A CA 1
ATOM 922 C C . ARG A 1 115 ? 7.514 -9.439 -20.410 1.00 87.25 115 ARG A C 1
ATOM 924 O O . ARG A 1 115 ? 7.821 -10.471 -19.820 1.00 87.25 115 ARG A O 1
ATOM 931 N N . ILE A 1 116 ? 7.763 -8.222 -19.950 1.00 85.31 116 ILE A N 1
ATOM 932 C CA . ILE A 1 116 ? 8.332 -7.957 -18.632 1.00 85.31 116 ILE A CA 1
ATOM 933 C C . ILE A 1 116 ? 7.343 -7.153 -17.810 1.00 85.31 116 ILE A C 1
ATOM 935 O O . ILE A 1 116 ? 6.612 -6.319 -18.347 1.00 85.31 116 ILE A O 1
ATOM 939 N N . ARG A 1 117 ? 7.347 -7.392 -16.504 1.00 84.38 117 ARG A N 1
ATOM 940 C CA . ARG A 1 117 ? 6.626 -6.561 -15.546 1.00 84.38 117 ARG A CA 1
ATOM 941 C C . ARG A 1 117 ? 7.557 -5.497 -15.000 1.00 84.38 117 ARG A C 1
ATOM 943 O O . ARG A 1 117 ? 8.746 -5.756 -14.794 1.00 84.38 117 ARG A O 1
ATOM 950 N N . TRP A 1 118 ? 6.993 -4.335 -14.726 1.00 83.81 118 TRP A N 1
ATOM 951 C CA . TRP A 1 118 ? 7.688 -3.220 -14.103 1.00 83.81 118 TRP A CA 1
ATOM 952 C C . TRP A 1 118 ? 6.786 -2.536 -13.080 1.00 83.81 118 TRP A C 1
ATOM 954 O O . TRP A 1 118 ? 5.560 -2.653 -13.136 1.00 83.81 118 TRP A O 1
ATOM 964 N N . MET A 1 119 ? 7.411 -1.823 -12.153 1.00 81.94 119 MET A N 1
ATOM 965 C CA . MET A 1 119 ? 6.746 -0.976 -11.175 1.00 81.94 119 MET A CA 1
ATOM 966 C C . MET A 1 119 ? 7.616 0.241 -10.880 1.00 81.94 119 MET A C 1
ATOM 968 O O . MET A 1 119 ? 8.815 0.105 -10.641 1.00 81.94 119 MET A O 1
ATOM 972 N N . SER A 1 120 ? 7.008 1.419 -10.874 1.00 76.62 120 SER A N 1
ATOM 973 C CA . SER A 1 120 ? 7.579 2.655 -10.361 1.00 76.62 120 SER A CA 1
ATOM 974 C C . SER A 1 120 ? 6.973 3.002 -9.005 1.00 76.62 120 SER A C 1
ATOM 976 O O . SER A 1 120 ? 5.771 2.846 -8.785 1.00 76.62 120 SER A O 1
ATOM 978 N N . VAL A 1 121 ? 7.810 3.499 -8.101 1.00 75.31 121 VAL A N 1
ATOM 979 C CA . VAL A 1 121 ? 7.455 3.933 -6.750 1.00 75.31 121 VAL A CA 1
ATOM 980 C C . VAL A 1 121 ? 8.009 5.338 -6.548 1.00 75.31 121 VAL A C 1
ATOM 982 O O . VAL A 1 121 ? 9.216 5.552 -6.577 1.00 75.31 121 VAL A O 1
ATOM 985 N N . GLY A 1 122 ? 7.140 6.315 -6.349 1.00 64.00 122 GLY A N 1
ATOM 986 C CA . GLY A 1 122 ? 7.525 7.712 -6.174 1.00 64.00 122 GLY A CA 1
ATOM 987 C C . GLY A 1 122 ? 6.399 8.509 -5.539 1.00 64.00 122 GLY A C 1
ATOM 988 O O . GLY A 1 122 ? 5.380 7.952 -5.168 1.00 64.00 122 GLY A O 1
ATOM 989 N N . GLU A 1 123 ? 6.573 9.813 -5.392 1.00 63.66 123 GLU A N 1
ATOM 990 C CA . GLU A 1 123 ? 5.555 10.704 -4.818 1.00 63.66 123 GLU A CA 1
ATOM 991 C C . GLU A 1 123 ? 4.904 11.508 -5.951 1.00 63.66 123 GLU A C 1
ATOM 993 O O . GLU A 1 123 ? 5.631 12.054 -6.783 1.00 63.66 123 GLU A O 1
ATOM 998 N N . ILE A 1 124 ? 3.570 11.575 -6.013 1.00 56.66 124 ILE A N 1
ATOM 999 C CA . ILE A 1 124 ? 2.821 12.397 -6.982 1.00 56.66 124 ILE A CA 1
ATOM 1000 C C . ILE A 1 124 ? 2.255 13.640 -6.287 1.00 56.66 124 ILE A C 1
ATOM 1002 O O . ILE A 1 124 ? 1.573 13.518 -5.271 1.00 56.66 124 ILE A O 1
ATOM 1006 N N . GLY A 1 125 ? 2.469 14.819 -6.882 1.00 51.19 125 GLY A N 1
ATOM 1007 C CA . GLY A 1 125 ? 1.970 16.113 -6.392 1.00 51.19 125 GLY A CA 1
ATOM 1008 C C . GLY A 1 125 ? 2.613 16.568 -5.075 1.00 51.19 125 GLY A C 1
ATOM 1009 O O . GLY A 1 125 ? 3.257 15.787 -4.394 1.00 51.19 125 GLY A O 1
ATOM 1010 N N . GLU A 1 126 ? 2.416 17.814 -4.636 1.00 44.91 126 GLU A N 1
ATOM 1011 C CA . GLU A 1 126 ? 3.024 18.363 -3.396 1.00 44.91 126 GLU A CA 1
ATOM 1012 C C . GLU A 1 126 ? 2.572 17.687 -2.075 1.00 44.91 126 GLU A C 1
ATOM 1014 O O . GLU A 1 126 ? 2.844 18.187 -0.985 1.00 44.91 126 GLU A O 1
ATOM 1019 N N . GLN A 1 127 ? 1.858 16.562 -2.136 1.00 46.19 127 GLN A N 1
ATOM 1020 C CA . GLN A 1 127 ? 1.315 15.897 -0.961 1.00 46.19 127 GLN A CA 1
ATOM 1021 C C . GLN A 1 127 ? 2.365 15.008 -0.288 1.00 46.19 127 GLN A C 1
ATOM 1023 O O . GLN A 1 127 ? 2.805 13.984 -0.819 1.00 46.19 127 GLN A O 1
ATOM 1028 N N . GLU A 1 128 ? 2.737 15.410 0.927 1.00 50.12 128 GLU A N 1
ATOM 1029 C CA . GLU A 1 128 ? 3.548 14.623 1.849 1.00 50.12 128 GLU A CA 1
ATOM 1030 C C . GLU A 1 128 ? 2.960 13.212 2.010 1.00 50.12 128 GLU A C 1
ATOM 1032 O O . GLU A 1 128 ? 1.743 13.034 2.119 1.00 50.12 128 GLU A O 1
ATOM 1037 N N . LYS A 1 129 ? 3.834 12.198 2.013 1.00 52.16 129 LYS A N 1
ATOM 1038 C CA . LYS A 1 129 ? 3.452 10.792 2.178 1.00 52.16 129 LYS A CA 1
ATOM 1039 C C . LYS A 1 129 ? 2.501 10.635 3.376 1.00 52.16 129 LYS A C 1
ATOM 1041 O O . LYS A 1 129 ? 2.898 10.978 4.493 1.00 52.16 129 LYS A O 1
ATOM 1046 N N . PRO A 1 130 ? 1.291 10.069 3.192 1.00 59.19 130 PRO A N 1
ATOM 1047 C CA . PRO A 1 130 ? 0.358 9.883 4.287 1.00 59.19 130 PRO A CA 1
ATOM 1048 C C . PRO A 1 130 ? 0.998 9.115 5.441 1.00 59.19 130 PRO A C 1
ATOM 1050 O O . PRO A 1 130 ? 1.585 8.046 5.250 1.00 59.19 130 PRO A O 1
ATOM 1053 N N . ILE A 1 131 ? 0.845 9.644 6.656 1.00 64.69 131 ILE A N 1
ATOM 1054 C CA . ILE A 1 131 ? 1.455 9.087 7.869 1.00 64.69 131 ILE A CA 1
ATOM 1055 C C . ILE A 1 131 ? 1.116 7.602 8.075 1.00 64.69 131 ILE A C 1
ATOM 1057 O O . ILE A 1 131 ? 1.956 6.835 8.544 1.00 64.69 131 ILE A O 1
ATOM 1061 N N . TRP A 1 132 ? -0.075 7.167 7.646 1.00 71.25 132 TRP A N 1
ATOM 1062 C CA . TRP A 1 132 ? -0.502 5.773 7.749 1.00 71.25 132 TRP A CA 1
ATOM 1063 C C . TRP A 1 132 ? 0.394 4.810 6.961 1.00 71.25 132 TRP A C 1
ATOM 1065 O O . TRP A 1 132 ? 0.590 3.686 7.413 1.00 71.25 132 TRP A O 1
ATOM 1075 N N . ILE A 1 133 ? 1.004 5.241 5.848 1.00 66.44 133 ILE A N 1
ATOM 1076 C CA . ILE A 1 133 ? 1.922 4.403 5.062 1.00 66.44 133 ILE A CA 1
ATOM 1077 C C . ILE A 1 133 ? 3.217 4.155 5.845 1.00 66.44 133 ILE A C 1
ATOM 1079 O O . ILE A 1 133 ? 3.723 3.037 5.856 1.00 66.44 133 ILE A O 1
ATOM 1083 N N . ASN A 1 134 ? 3.745 5.171 6.537 1.00 62.28 134 ASN A N 1
ATOM 1084 C CA . ASN A 1 134 ? 4.934 5.008 7.385 1.00 62.28 134 ASN A CA 1
ATOM 1085 C C . ASN A 1 134 ? 4.658 4.041 8.545 1.00 62.28 134 ASN A C 1
ATOM 1087 O O . ASN A 1 134 ? 5.473 3.176 8.855 1.00 62.28 134 ASN A O 1
ATOM 1091 N N . ILE A 1 135 ? 3.479 4.153 9.159 1.00 67.25 135 ILE A N 1
ATOM 1092 C CA . ILE A 1 135 ? 3.056 3.282 10.263 1.00 67.25 135 ILE A CA 1
ATOM 1093 C C . ILE A 1 135 ? 2.847 1.842 9.769 1.00 67.25 135 ILE A C 1
ATOM 1095 O O . ILE A 1 135 ? 3.272 0.899 10.433 1.00 67.25 135 ILE A O 1
ATOM 1099 N N . LEU A 1 136 ? 2.256 1.661 8.585 1.00 75.19 136 LEU A N 1
ATOM 1100 C CA . LEU A 1 136 ? 2.065 0.354 7.952 1.00 75.19 136 LEU A CA 1
ATOM 1101 C C . LEU A 1 136 ? 3.403 -0.339 7.649 1.00 75.19 136 LEU A C 1
ATOM 1103 O O . LEU A 1 136 ? 3.556 -1.530 7.915 1.00 75.19 136 LEU A O 1
ATOM 1107 N N . GLN A 1 137 ? 4.388 0.412 7.150 1.00 64.50 137 GLN A N 1
ATOM 1108 C CA . GLN A 1 137 ? 5.744 -0.094 6.908 1.00 64.50 137 GLN A CA 1
ATOM 1109 C C . GLN A 1 137 ? 6.436 -0.511 8.208 1.00 64.50 137 GLN A C 1
ATOM 1111 O O . GLN A 1 137 ? 6.981 -1.610 8.289 1.00 64.50 137 GLN A O 1
ATOM 1116 N N . ASN A 1 138 ? 6.333 0.309 9.257 1.00 62.56 138 ASN A N 1
ATOM 1117 C CA . ASN A 1 138 ? 6.851 -0.051 10.577 1.00 62.56 138 ASN A CA 1
ATOM 1118 C C . ASN A 1 138 ? 6.187 -1.319 11.126 1.00 62.56 138 ASN A C 1
ATOM 1120 O O . ASN A 1 138 ? 6.844 -2.134 11.769 1.00 62.56 138 ASN A O 1
ATOM 1124 N N . ALA A 1 139 ? 4.886 -1.493 10.885 1.00 68.69 139 ALA A N 1
ATOM 1125 C CA . ALA A 1 139 ? 4.172 -2.682 11.319 1.00 68.69 139 ALA A CA 1
ATOM 1126 C C . ALA A 1 139 ? 4.750 -3.947 10.673 1.00 68.69 139 ALA A C 1
ATOM 1128 O O . ALA A 1 139 ? 5.036 -4.908 11.378 1.00 68.69 139 ALA A O 1
ATOM 1129 N N . ALA A 1 140 ? 4.997 -3.928 9.364 1.00 65.56 140 ALA A N 1
ATOM 1130 C CA . ALA A 1 140 ? 5.663 -5.028 8.668 1.00 65.56 140 ALA A CA 1
ATOM 1131 C C . ALA A 1 140 ? 7.076 -5.307 9.201 1.00 65.56 140 ALA A C 1
ATOM 1133 O O . ALA A 1 140 ? 7.415 -6.465 9.433 1.00 65.56 140 ALA A O 1
ATOM 1134 N N . ASP A 1 141 ? 7.879 -4.272 9.458 1.00 60.50 141 ASP A N 1
ATOM 1135 C CA . ASP A 1 141 ? 9.222 -4.440 10.028 1.00 60.50 141 ASP A CA 1
ATOM 1136 C C . ASP A 1 141 ? 9.195 -5.164 11.382 1.00 60.50 141 ASP A C 1
ATOM 1138 O O . ASP A 1 141 ? 10.028 -6.034 11.646 1.00 60.50 141 ASP A O 1
ATOM 1142 N N . LEU A 1 142 ? 8.231 -4.826 12.242 1.00 66.62 142 LEU A N 1
ATOM 1143 C CA . LEU A 1 142 ? 8.041 -5.485 13.537 1.00 66.62 142 LEU A CA 1
ATOM 1144 C C . LEU A 1 142 ? 7.670 -6.960 13.359 1.00 66.62 142 LEU A C 1
ATOM 1146 O O . LEU A 1 142 ? 8.228 -7.822 14.034 1.00 66.62 142 LEU A O 1
ATOM 1150 N N . ILE A 1 143 ? 6.783 -7.263 12.413 1.00 68.62 143 ILE A N 1
ATOM 1151 C CA . ILE A 1 143 ? 6.361 -8.636 12.106 1.00 68.62 143 ILE A CA 1
ATOM 1152 C C . ILE A 1 143 ? 7.553 -9.474 11.629 1.00 68.62 143 ILE A C 1
ATOM 1154 O O . ILE A 1 143 ? 7.769 -10.583 12.111 1.00 68.62 143 ILE A O 1
ATOM 1158 N N . LEU A 1 144 ? 8.394 -8.921 10.754 1.00 59.84 144 LEU A N 1
ATOM 1159 C CA . LEU A 1 144 ? 9.603 -9.596 10.267 1.00 59.84 144 LEU A CA 1
ATOM 1160 C C . LEU A 1 144 ? 10.621 -9.864 11.380 1.00 59.84 144 LEU A C 1
ATOM 1162 O O . LEU A 1 144 ? 11.323 -10.873 11.354 1.00 59.84 144 LEU A O 1
ATOM 1166 N N . LYS A 1 145 ? 10.683 -8.984 12.383 1.00 69.44 145 LYS A N 1
ATOM 1167 C CA . LYS A 1 145 ? 11.509 -9.156 13.588 1.00 69.44 145 LYS A CA 1
ATOM 1168 C C . LYS A 1 145 ? 10.875 -10.080 14.632 1.00 69.44 145 LYS A C 1
ATOM 1170 O O . LYS A 1 145 ? 11.423 -10.217 15.722 1.00 69.44 145 LYS A O 1
ATOM 1175 N N . SER A 1 146 ? 9.755 -10.733 14.307 1.00 73.38 146 SER A N 1
ATOM 1176 C CA . SER A 1 146 ? 8.979 -11.575 15.231 1.00 73.38 146 SER A CA 1
ATOM 1177 C C . SER A 1 146 ? 8.436 -10.808 16.449 1.00 73.38 146 SER A C 1
ATOM 1179 O O . SER A 1 146 ? 8.151 -11.391 17.495 1.00 73.38 146 SER A O 1
ATOM 1181 N N . GLU A 1 147 ? 8.254 -9.490 16.327 1.00 69.62 147 GLU A N 1
ATOM 1182 C CA . GLU A 1 147 ? 7.600 -8.637 17.324 1.00 69.62 147 GLU A CA 1
ATOM 1183 C C . GLU A 1 147 ? 6.079 -8.574 17.076 1.00 69.62 147 GLU A C 1
ATOM 1185 O O . GLU A 1 147 ? 5.477 -7.504 16.958 1.00 69.62 147 GLU A O 1
ATOM 1190 N N . ASP A 1 148 ? 5.432 -9.741 17.002 1.00 72.00 148 ASP A N 1
ATOM 1191 C CA . ASP A 1 148 ? 4.065 -9.903 16.478 1.00 72.00 148 ASP A CA 1
ATOM 1192 C C . ASP A 1 148 ? 3.015 -9.037 17.181 1.00 72.00 148 ASP A C 1
ATOM 1194 O O . ASP A 1 148 ? 2.151 -8.443 16.539 1.00 72.00 148 ASP A O 1
ATOM 1198 N N . ARG A 1 149 ? 3.090 -8.914 18.512 1.00 75.31 149 ARG A N 1
ATOM 1199 C CA . ARG A 1 149 ? 2.139 -8.095 19.284 1.00 75.31 149 ARG A CA 1
ATOM 1200 C C . ARG A 1 149 ? 2.260 -6.611 18.948 1.00 75.31 149 ARG A C 1
ATOM 1202 O O . ARG A 1 149 ? 1.241 -5.931 18.846 1.00 75.31 149 ARG A O 1
ATOM 1209 N N . ALA A 1 150 ? 3.486 -6.118 18.785 1.00 69.50 150 ALA A N 1
ATOM 1210 C CA . ALA A 1 150 ? 3.739 -4.731 18.416 1.00 69.50 150 ALA A CA 1
ATOM 1211 C C . ALA A 1 150 ? 3.329 -4.484 16.958 1.00 69.50 150 ALA A C 1
ATOM 1213 O O . ALA A 1 150 ? 2.642 -3.502 16.682 1.00 69.50 150 ALA A O 1
ATOM 1214 N N . GLY A 1 151 ? 3.648 -5.421 16.058 1.00 70.88 151 GLY A N 1
ATOM 1215 C CA . GLY A 1 151 ? 3.211 -5.400 14.662 1.00 70.88 151 GLY A CA 1
ATOM 1216 C C . GLY A 1 151 ? 1.688 -5.339 14.518 1.00 70.88 151 GLY A C 1
ATOM 1217 O O . GLY A 1 151 ? 1.173 -4.469 13.822 1.00 70.88 151 GLY A O 1
ATOM 1218 N N . LEU A 1 152 ? 0.950 -6.178 15.253 1.00 77.81 152 LEU A N 1
ATOM 1219 C CA . LEU A 1 152 ? -0.520 -6.180 15.274 1.00 77.81 152 LEU A CA 1
ATOM 1220 C C . LEU A 1 152 ? -1.112 -4.852 15.757 1.00 77.81 152 LEU A C 1
ATOM 1222 O O . LEU A 1 152 ? -2.072 -4.344 15.178 1.00 77.81 152 LEU A O 1
ATOM 1226 N N . VAL A 1 153 ? -0.552 -4.262 16.816 1.00 78.25 153 VAL A N 1
ATOM 1227 C CA . VAL A 1 153 ? -1.010 -2.954 17.307 1.00 78.25 153 VAL A CA 1
ATOM 1228 C C . VAL A 1 153 ? -0.711 -1.860 16.283 1.00 78.25 153 VAL A C 1
ATOM 1230 O O . VAL A 1 153 ? -1.586 -1.041 16.004 1.00 78.25 153 VAL A O 1
ATOM 1233 N N . MET A 1 154 ? 0.483 -1.874 15.688 1.00 76.31 154 MET A N 1
ATOM 1234 C CA . MET A 1 154 ? 0.908 -0.897 14.686 1.00 76.31 154 MET A CA 1
ATOM 1235 C C . MET A 1 154 ? 0.052 -0.980 13.411 1.00 76.31 154 MET A C 1
ATOM 1237 O O . MET A 1 154 ? -0.371 0.051 12.896 1.00 76.31 154 MET A O 1
ATOM 1241 N N . LEU A 1 155 ? -0.307 -2.189 12.966 1.00 82.06 155 LEU A N 1
ATOM 1242 C CA . LEU A 1 155 ? -1.249 -2.425 11.866 1.00 82.06 155 LEU A CA 1
ATOM 1243 C C . LEU A 1 155 ? -2.605 -1.755 12.104 1.00 82.06 155 LEU A C 1
ATOM 1245 O O . LEU A 1 155 ? -3.168 -1.111 11.220 1.00 82.06 155 LEU A O 1
ATOM 1249 N N . GLN A 1 156 ? -3.127 -1.881 13.322 1.00 84.00 156 GLN A N 1
ATOM 1250 C CA . GLN A 1 156 ? -4.412 -1.298 13.690 1.00 84.00 156 GLN A CA 1
ATOM 1251 C C . GLN A 1 156 ? -4.356 0.230 13.766 1.00 84.00 156 GLN A C 1
ATOM 1253 O O . GLN A 1 156 ? -5.343 0.879 13.430 1.00 84.00 156 GLN A O 1
ATOM 1258 N N . ILE A 1 157 ? -3.219 0.795 14.181 1.00 78.44 157 ILE A N 1
ATOM 1259 C CA . ILE A 1 157 ? -2.983 2.243 14.161 1.00 78.44 157 ILE A CA 1
ATOM 1260 C C . ILE A 1 157 ? -2.891 2.737 12.712 1.00 78.44 157 ILE A C 1
ATOM 1262 O O . ILE A 1 157 ? -3.536 3.726 12.372 1.00 78.44 157 ILE A O 1
ATOM 1266 N N . ALA A 1 158 ? -2.148 2.039 11.844 1.00 81.38 158 ALA A N 1
ATOM 1267 C CA . ALA A 1 158 ? -2.057 2.379 10.423 1.00 81.38 158 ALA A CA 1
ATOM 1268 C C . ALA A 1 158 ? -3.448 2.431 9.781 1.00 81.38 158 ALA A C 1
ATOM 1270 O O . ALA A 1 158 ? -3.780 3.388 9.084 1.00 81.38 158 ALA A O 1
ATOM 1271 N N . PHE A 1 159 ? -4.289 1.443 10.083 1.00 88.31 159 PHE A N 1
ATOM 1272 C CA . PHE A 1 159 ? -5.652 1.403 9.575 1.00 88.31 159 PHE A CA 1
ATOM 1273 C C . PHE A 1 159 ? -6.528 2.554 10.089 1.00 88.31 159 PHE A C 1
ATOM 1275 O O . PHE A 1 159 ? -7.278 3.128 9.305 1.00 88.31 159 PHE A O 1
ATOM 1282 N N . ASP A 1 160 ? -6.404 2.964 11.357 1.00 81.88 160 ASP A N 1
ATOM 1283 C CA . ASP A 1 160 ? -7.130 4.138 11.869 1.00 81.88 160 ASP A CA 1
ATOM 1284 C C . ASP A 1 160 ? -6.764 5.420 11.109 1.00 81.88 160 ASP A C 1
ATOM 1286 O O . ASP A 1 160 ? -7.657 6.146 10.669 1.00 81.88 160 ASP A O 1
ATOM 1290 N N . PHE A 1 161 ? -5.468 5.668 10.893 1.00 77.50 161 PHE A N 1
ATOM 1291 C CA . PHE A 1 161 ? -5.017 6.835 10.129 1.00 77.50 161 PHE A CA 1
ATOM 1292 C C . PHE A 1 161 ? -5.429 6.767 8.651 1.00 77.50 161 PHE A C 1
ATOM 1294 O O . PHE A 1 161 ? -5.696 7.805 8.042 1.00 77.50 161 PHE A O 1
ATOM 1301 N N . PHE A 1 162 ? -5.501 5.569 8.065 1.00 85.06 162 PHE A N 1
ATOM 1302 C CA . PHE A 1 162 ? -6.058 5.388 6.724 1.00 85.06 162 PHE A CA 1
ATOM 1303 C C . PHE A 1 162 ? -7.538 5.794 6.677 1.00 85.06 162 PHE A C 1
ATOM 1305 O O . PHE A 1 162 ? -7.921 6.570 5.803 1.00 85.06 162 PHE A O 1
ATOM 1312 N N . LEU A 1 163 ? -8.359 5.341 7.634 1.00 85.25 163 LEU A N 1
ATOM 1313 C CA . LEU A 1 163 ? -9.777 5.715 7.708 1.00 85.25 163 LEU A CA 1
ATOM 1314 C C . LEU A 1 163 ? -9.959 7.231 7.868 1.00 85.25 163 LEU A C 1
ATOM 1316 O O . LEU A 1 163 ? -10.841 7.807 7.235 1.00 85.25 163 LEU A O 1
ATOM 1320 N N . ASP A 1 164 ? -9.115 7.885 8.671 1.00 77.44 164 ASP A N 1
ATOM 1321 C CA . ASP A 1 164 ? -9.127 9.346 8.827 1.00 77.44 164 ASP A CA 1
ATOM 1322 C C . ASP A 1 164 ? -8.777 10.073 7.526 1.00 77.44 164 ASP A C 1
ATOM 1324 O O . ASP A 1 164 ? -9.460 11.024 7.136 1.00 77.44 164 ASP A O 1
ATOM 1328 N N . SER A 1 165 ? -7.754 9.593 6.816 1.00 77.38 165 SER A N 1
ATOM 1329 C CA . SER A 1 165 ? -7.378 10.127 5.507 1.00 77.38 165 SER A CA 1
ATOM 1330 C C . SER A 1 165 ? -8.514 9.970 4.491 1.00 77.38 165 SER A C 1
ATOM 1332 O O . SER A 1 165 ? -8.862 10.929 3.801 1.00 77.38 165 SER A O 1
ATOM 1334 N N . LEU A 1 166 ? -9.142 8.792 4.442 1.00 81.06 166 LEU A N 1
ATOM 1335 C CA . LEU A 1 166 ? -10.250 8.505 3.535 1.00 81.06 166 LEU A CA 1
ATOM 1336 C C . LEU A 1 166 ? -11.487 9.356 3.852 1.00 81.06 166 LEU A C 1
ATOM 1338 O O . LEU A 1 166 ? -12.094 9.910 2.939 1.00 81.06 166 LEU A O 1
ATOM 1342 N N . LEU A 1 167 ? -11.836 9.534 5.129 1.00 81.06 167 LEU A N 1
ATOM 1343 C CA . LEU A 1 167 ? -12.916 10.439 5.538 1.00 81.06 167 LEU A CA 1
ATOM 1344 C C . LEU A 1 167 ? -12.658 11.880 5.102 1.00 81.06 167 LEU A C 1
ATOM 1346 O O . LEU A 1 167 ? -13.557 12.511 4.546 1.00 81.06 167 LEU A O 1
ATOM 1350 N N . GLY A 1 168 ? -11.433 12.378 5.302 1.00 75.19 168 GLY A N 1
ATOM 1351 C CA . GLY A 1 168 ? -11.041 13.714 4.857 1.00 75.19 168 GLY A CA 1
ATOM 1352 C C . GLY A 1 168 ? -11.197 13.888 3.345 1.00 75.19 168 GLY A C 1
ATOM 1353 O O . GLY A 1 168 ? -11.739 14.892 2.889 1.00 75.19 168 GLY A O 1
ATOM 1354 N N . GLN A 1 169 ? -10.818 12.873 2.562 1.00 73.94 169 GLN A N 1
ATOM 1355 C CA . GLN A 1 169 ? -11.007 12.860 1.105 1.00 73.94 169 GLN A CA 1
ATOM 1356 C C . GLN A 1 169 ? -12.484 12.813 0.681 1.00 73.94 169 GLN A C 1
ATOM 1358 O O . GLN A 1 169 ? -12.819 13.274 -0.407 1.00 73.94 169 GLN A O 1
ATOM 1363 N N . LEU A 1 170 ? -13.366 12.274 1.524 1.00 80.00 170 LEU A N 1
ATOM 1364 C CA . LEU A 1 170 ? -14.820 12.280 1.326 1.00 80.00 170 LEU A CA 1
ATOM 1365 C C . LEU A 1 170 ? -15.487 13.572 1.839 1.00 80.00 170 LEU A C 1
ATOM 1367 O O . LEU A 1 170 ? -16.712 13.675 1.818 1.00 80.00 170 LEU A O 1
ATOM 1371 N N . GLY A 1 171 ? -14.710 14.554 2.312 1.00 77.56 171 GLY A N 1
ATOM 1372 C CA . GLY A 1 171 ? -15.224 15.818 2.849 1.00 77.56 171 GLY A CA 1
ATOM 1373 C C . GLY A 1 171 ? -15.854 15.697 4.241 1.00 77.56 171 GLY A C 1
ATOM 1374 O O . GLY A 1 171 ? -16.586 16.590 4.667 1.00 77.56 171 GLY A O 1
ATOM 1375 N N . LEU A 1 172 ? -15.593 14.600 4.957 1.00 79.81 172 LEU A N 1
ATOM 1376 C CA . LEU A 1 172 ? -16.097 14.355 6.305 1.00 79.81 172 LEU A CA 1
ATOM 1377 C C . LEU A 1 172 ? -15.056 14.773 7.348 1.00 79.81 172 LEU A C 1
ATOM 1379 O O . LEU A 1 172 ? -13.867 14.492 7.225 1.00 79.81 172 LEU A O 1
ATOM 1383 N N . THR A 1 173 ? -15.517 15.445 8.400 1.00 81.25 173 THR A N 1
ATOM 1384 C CA . THR A 1 173 ? -14.667 16.014 9.456 1.00 81.25 173 THR A CA 1
ATOM 1385 C C . THR A 1 173 ? -14.747 15.216 10.756 1.00 81.25 173 THR A C 1
ATOM 1387 O O . THR A 1 173 ? -15.711 14.487 11.007 1.00 81.25 173 THR A O 1
ATOM 1390 N N . GLU A 1 174 ? -13.789 15.438 11.659 1.00 76.50 174 GLU A N 1
ATOM 1391 C CA . GLU A 1 174 ? -13.806 14.884 13.021 1.00 76.50 174 GLU A CA 1
ATOM 1392 C C . GLU A 1 174 ? -15.112 15.217 13.774 1.00 76.50 174 GLU A C 1
ATOM 1394 O O . GLU A 1 174 ? -15.636 14.402 14.534 1.00 76.50 174 GLU A O 1
ATOM 1399 N N . ASN A 1 175 ? -15.702 16.392 13.523 1.00 79.88 175 ASN A N 1
ATOM 1400 C CA . ASN A 1 175 ? -16.985 16.776 14.114 1.00 79.88 175 ASN A CA 1
ATOM 1401 C C . ASN A 1 175 ? -18.137 15.894 13.618 1.00 79.88 175 ASN A C 1
ATOM 1403 O O . ASN A 1 175 ? -19.022 15.554 14.408 1.00 79.88 175 ASN A O 1
ATOM 1407 N N . ASN A 1 176 ? -18.115 15.481 12.346 1.00 86.81 176 ASN A N 1
ATOM 1408 C CA . ASN A 1 176 ? -19.097 14.539 11.813 1.00 86.81 176 ASN A CA 1
ATOM 1409 C C . ASN A 1 176 ? -18.976 13.179 12.512 1.00 86.81 176 ASN A C 1
ATOM 1411 O O . ASN A 1 176 ? -19.989 12.627 12.941 1.00 86.81 176 ASN A O 1
ATOM 1415 N N . VAL A 1 177 ? -17.750 12.684 12.709 1.00 82.50 177 VAL A N 1
ATOM 1416 C CA . VAL A 1 177 ? -17.501 11.410 13.403 1.00 82.50 177 VAL A CA 1
ATOM 1417 C C . VAL A 1 177 ? -17.927 11.486 14.874 1.00 82.50 177 VAL A C 1
ATOM 1419 O O . VAL A 1 177 ? -18.612 10.587 15.368 1.00 82.50 177 VAL A O 1
ATOM 1422 N N . LYS A 1 178 ? -17.623 12.585 15.577 1.00 83.56 178 LYS A N 1
ATOM 1423 C CA . LYS A 1 178 ? -18.072 12.817 16.964 1.00 83.56 178 LYS A CA 1
ATOM 1424 C C . LYS A 1 178 ? -19.596 12.862 17.077 1.00 83.56 178 LYS A C 1
ATOM 1426 O O . LYS A 1 178 ? -20.160 12.269 18.000 1.00 83.56 178 LYS A O 1
ATOM 1431 N N . ALA A 1 179 ? -20.270 13.546 16.154 1.00 89.12 179 ALA A N 1
ATOM 1432 C CA . ALA A 1 179 ? -21.728 13.606 16.116 1.00 89.12 179 ALA A CA 1
ATOM 1433 C C . ALA A 1 179 ? -22.341 12.219 15.863 1.00 89.12 179 ALA A C 1
ATOM 1435 O O . ALA A 1 179 ? -23.242 11.803 16.596 1.00 89.12 179 ALA A O 1
ATOM 1436 N N . ALA A 1 180 ? -21.803 11.474 14.894 1.00 86.81 180 ALA A N 1
ATOM 1437 C CA . ALA A 1 180 ? -22.229 10.116 14.569 1.00 86.81 180 ALA A CA 1
ATOM 1438 C C . ALA A 1 180 ? -22.017 9.146 15.743 1.00 86.81 180 ALA A C 1
ATOM 1440 O O . ALA A 1 180 ? -22.932 8.418 16.116 1.00 86.81 180 ALA A O 1
ATOM 1441 N N . THR A 1 181 ? -20.857 9.203 16.401 1.00 85.12 181 THR A N 1
ATOM 1442 C CA . THR A 1 181 ? -20.531 8.417 17.604 1.00 85.12 181 THR A CA 1
ATOM 1443 C C . THR A 1 181 ? -21.567 8.636 18.712 1.00 85.12 181 THR A C 1
ATOM 1445 O O . THR A 1 181 ? -22.078 7.669 19.281 1.00 85.12 181 THR A O 1
ATOM 1448 N N . ARG A 1 182 ? -21.942 9.894 18.991 1.00 88.12 182 ARG A N 1
ATOM 1449 C CA . ARG A 1 182 ? -22.965 10.232 20.001 1.00 88.12 182 ARG A CA 1
ATOM 1450 C C . ARG A 1 182 ? -24.361 9.764 19.597 1.00 88.12 182 ARG A C 1
ATOM 1452 O O . ARG A 1 182 ? -25.072 9.196 20.421 1.00 88.12 182 ARG A O 1
ATOM 1459 N N . SER A 1 183 ? -24.745 10.005 18.344 1.00 92.75 183 SER A N 1
ATOM 1460 C CA . SER A 1 183 ? -26.070 9.660 17.818 1.00 92.75 183 SER A CA 1
ATOM 1461 C C . SER A 1 183 ? -26.286 8.146 17.780 1.00 92.75 183 SER A C 1
ATOM 1463 O O . SER A 1 183 ? -27.291 7.640 18.276 1.00 92.75 183 SER A O 1
ATOM 1465 N N . TRP A 1 184 ? -25.314 7.411 17.242 1.00 91.00 184 TRP A N 1
ATOM 1466 C CA . TRP A 1 184 ? -25.408 5.969 17.029 1.00 91.00 184 TRP A CA 1
ATOM 1467 C C . TRP A 1 184 ? -24.970 5.147 18.241 1.00 91.00 184 TRP A C 1
ATOM 1469 O O . TRP A 1 184 ? -25.203 3.941 18.259 1.00 91.00 184 TRP A O 1
ATOM 1479 N N . LYS A 1 185 ? -24.354 5.779 19.249 1.00 90.50 185 LYS A N 1
ATOM 1480 C CA . LYS A 1 185 ? -23.826 5.128 20.459 1.00 90.50 185 LYS A CA 1
ATOM 1481 C C . LYS A 1 185 ? -22.841 3.996 20.134 1.00 90.50 185 LYS A C 1
ATOM 1483 O O . LYS A 1 185 ? -22.898 2.917 20.720 1.00 90.50 185 LYS A O 1
ATOM 1488 N N . ILE A 1 186 ? -21.941 4.241 19.184 1.00 81.81 186 ILE A N 1
ATOM 1489 C CA . ILE A 1 186 ? -20.894 3.297 18.761 1.00 81.81 186 ILE A CA 1
ATOM 1490 C C . ILE A 1 186 ? -19.504 3.911 18.933 1.00 81.81 186 ILE A C 1
ATOM 1492 O O . ILE A 1 186 ? -19.384 5.110 19.151 1.00 81.81 186 ILE A O 1
ATOM 1496 N N . SER A 1 187 ? -18.449 3.095 18.853 1.00 80.62 187 SER A N 1
ATOM 1497 C CA . SER A 1 187 ? -17.074 3.601 18.900 1.00 80.62 187 SER A CA 1
ATOM 1498 C C . SER A 1 187 ? -16.744 4.474 17.688 1.00 80.62 187 SER A C 1
ATOM 1500 O O . SER A 1 187 ? -17.292 4.268 16.606 1.00 80.62 187 SER A O 1
ATOM 1502 N N . ASP A 1 188 ? -15.786 5.385 17.868 1.00 77.38 188 ASP A N 1
ATOM 1503 C CA . ASP A 1 188 ? -15.271 6.287 16.831 1.00 77.38 188 ASP A CA 1
ATOM 1504 C C . ASP A 1 188 ? -14.918 5.532 15.538 1.00 77.38 188 ASP A C 1
ATOM 1506 O O . ASP A 1 188 ? -15.512 5.784 14.495 1.00 77.38 188 ASP A O 1
ATOM 1510 N N . ARG A 1 189 ? -14.093 4.478 15.624 1.00 82.00 189 ARG A N 1
ATOM 1511 C CA . ARG A 1 189 ? -13.764 3.612 14.477 1.00 82.00 189 ARG A CA 1
ATOM 1512 C C . ARG A 1 189 ? -14.997 3.029 13.775 1.00 82.00 189 ARG A C 1
ATOM 1514 O O . ARG A 1 189 ? -15.063 3.031 12.549 1.00 82.00 189 ARG A O 1
ATOM 1521 N N . ARG A 1 190 ? -15.988 2.526 14.525 1.00 82.81 190 ARG A N 1
ATOM 1522 C CA . ARG A 1 190 ? -17.224 1.982 13.929 1.00 82.81 190 ARG A CA 1
ATOM 1523 C C . ARG A 1 190 ? -18.053 3.077 13.258 1.00 82.81 190 ARG A C 1
ATOM 1525 O O . ARG A 1 190 ? -18.702 2.799 12.254 1.00 82.81 190 ARG A O 1
ATOM 1532 N N . ALA A 1 191 ? -18.031 4.298 13.791 1.00 84.81 191 ALA A N 1
ATOM 1533 C CA . ALA A 1 191 ? -18.643 5.450 13.141 1.00 84.81 191 ALA A CA 1
ATOM 1534 C C . ALA A 1 191 ? -17.923 5.791 11.830 1.00 84.81 191 ALA A C 1
ATOM 1536 O O . ALA A 1 191 ? -18.601 5.903 10.812 1.00 84.81 191 ALA A O 1
ATOM 1537 N N . LYS A 1 192 ? -16.582 5.845 11.821 1.00 86.00 192 LYS A N 1
ATOM 1538 C CA . LYS A 1 192 ? -15.778 6.078 10.606 1.00 86.00 192 LYS A CA 1
ATOM 1539 C C . LYS A 1 192 ? -16.114 5.082 9.499 1.00 86.00 192 LYS A C 1
ATOM 1541 O O . LYS A 1 192 ? -16.474 5.498 8.404 1.00 86.00 192 LYS A O 1
ATOM 1546 N N . ILE A 1 193 ? -16.078 3.785 9.816 1.00 90.31 193 ILE A N 1
ATOM 1547 C CA . ILE A 1 193 ? -16.399 2.707 8.867 1.00 90.31 193 ILE A CA 1
ATOM 1548 C C . ILE A 1 193 ? -17.808 2.891 8.298 1.00 90.31 193 ILE A C 1
ATOM 1550 O O . ILE A 1 193 ? -17.955 3.011 7.090 1.00 90.31 193 ILE A O 1
ATOM 1554 N N . ARG A 1 194 ? -18.841 3.024 9.142 1.00 90.44 194 ARG A N 1
ATOM 1555 C CA . ARG A 1 194 ? -20.225 3.196 8.658 1.00 90.44 194 ARG A CA 1
ATOM 1556 C C . ARG A 1 194 ? -20.416 4.443 7.797 1.00 90.44 194 ARG A C 1
ATOM 1558 O O . ARG A 1 194 ? -21.225 4.431 6.875 1.00 90.44 194 ARG A O 1
ATOM 1565 N N . MET A 1 195 ? -19.719 5.530 8.122 1.00 91.12 195 MET A N 1
ATOM 1566 C CA . MET A 1 195 ? -19.774 6.764 7.341 1.00 91.12 195 MET A CA 1
ATOM 1567 C C . MET A 1 195 ? -19.118 6.594 5.969 1.00 91.12 195 MET A C 1
ATOM 1569 O O . MET A 1 195 ? -19.705 7.021 4.979 1.00 91.12 195 MET A O 1
ATOM 1573 N N . ILE A 1 196 ? -17.948 5.948 5.907 1.00 91.56 196 ILE A N 1
ATOM 1574 C CA . ILE A 1 196 ? -17.275 5.598 4.649 1.00 91.56 196 ILE A CA 1
ATOM 1575 C C . ILE A 1 196 ? -18.178 4.680 3.820 1.00 91.56 196 ILE A C 1
ATOM 1577 O O . ILE A 1 196 ? -18.463 4.983 2.665 1.00 91.56 196 ILE A O 1
ATOM 1581 N N . GLU A 1 197 ? -18.709 3.614 4.421 1.00 91.88 197 GLU A N 1
ATOM 1582 C CA . GLU A 1 197 ? -19.571 2.655 3.726 1.00 91.88 197 GLU A CA 1
ATOM 1583 C C . GLU A 1 197 ? -20.848 3.292 3.166 1.00 91.88 197 GLU A C 1
ATOM 1585 O O . GLU A 1 197 ? -21.332 2.902 2.105 1.00 91.88 197 GLU A O 1
ATOM 1590 N N . GLY A 1 198 ? -21.382 4.309 3.850 1.00 89.56 198 GLY A N 1
ATOM 1591 C CA . GLY A 1 198 ? -22.514 5.093 3.361 1.00 89.56 198 GLY A CA 1
ATOM 1592 C C . GLY A 1 198 ? -22.201 5.959 2.134 1.00 89.56 198 GLY A C 1
ATOM 1593 O O . GLY A 1 198 ? -23.134 6.386 1.460 1.00 89.56 198 GLY A O 1
ATOM 1594 N N . GLN A 1 199 ? -20.924 6.228 1.844 1.00 88.38 199 GLN A N 1
ATOM 1595 C CA . GLN A 1 199 ? -20.481 7.053 0.713 1.00 88.38 199 GLN A CA 1
ATOM 1596 C C . GLN A 1 199 ? -19.982 6.229 -0.475 1.00 88.38 199 GLN A C 1
ATOM 1598 O O . GLN A 1 199 ? -20.243 6.604 -1.616 1.00 88.38 199 GLN A O 1
ATOM 1603 N N . ILE A 1 200 ? -19.241 5.147 -0.217 1.00 85.50 200 ILE A N 1
ATOM 1604 C CA . ILE A 1 200 ? -18.543 4.380 -1.264 1.00 85.50 200 ILE A CA 1
ATOM 1605 C C . ILE A 1 200 ? -18.957 2.905 -1.336 1.00 85.50 200 ILE A C 1
ATOM 1607 O O . ILE A 1 200 ? -18.455 2.176 -2.180 1.00 85.50 200 ILE A O 1
ATOM 1611 N N . GLY A 1 201 ? -19.900 2.462 -0.501 1.00 87.88 201 GLY A N 1
ATOM 1612 C CA . GLY A 1 201 ? -20.356 1.072 -0.459 1.00 87.88 201 GLY A CA 1
ATOM 1613 C C . GLY A 1 201 ? -19.662 0.238 0.619 1.00 87.88 201 GLY A C 1
ATOM 1614 O O . GLY A 1 201 ? -18.736 0.686 1.290 1.00 87.88 201 GLY A O 1
ATOM 1615 N N . LYS A 1 202 ? -20.162 -0.983 0.825 1.00 89.88 202 LYS A N 1
ATOM 1616 C CA . LYS A 1 202 ? -19.727 -1.873 1.911 1.00 89.88 202 LYS A CA 1
ATOM 1617 C C . LYS A 1 202 ? -18.586 -2.784 1.482 1.00 89.88 202 LYS A C 1
ATOM 1619 O O . LYS A 1 202 ? -18.532 -3.205 0.328 1.00 89.88 202 LYS A O 1
ATOM 1624 N N . LEU A 1 203 ? -17.740 -3.148 2.443 1.00 87.81 203 LEU A N 1
ATOM 1625 C CA . LEU A 1 203 ? -16.779 -4.230 2.258 1.00 87.81 203 LEU A CA 1
ATOM 1626 C C . LEU A 1 203 ? -17.490 -5.589 2.126 1.00 87.81 203 LEU A C 1
ATOM 1628 O O . LEU A 1 203 ? -18.613 -5.750 2.618 1.00 87.81 203 LEU A O 1
ATOM 1632 N N . PRO A 1 204 ? -16.822 -6.591 1.531 1.00 85.69 204 PRO A N 1
ATOM 1633 C CA . PRO A 1 204 ? -17.240 -7.985 1.631 1.00 85.69 204 PRO A CA 1
ATOM 1634 C C . PRO A 1 204 ? -17.455 -8.421 3.093 1.00 85.69 204 PRO A C 1
ATOM 1636 O O . PRO A 1 204 ? -16.736 -7.995 4.006 1.00 85.69 204 PRO A O 1
ATOM 1639 N N . GLU A 1 205 ? -18.469 -9.258 3.334 1.00 86.62 205 GLU A N 1
ATOM 1640 C CA . GLU A 1 205 ? -18.842 -9.686 4.692 1.00 86.62 205 GLU A CA 1
ATOM 1641 C C . GLU A 1 205 ? -17.719 -10.472 5.382 1.00 86.62 205 GLU A C 1
ATOM 1643 O O . GLU A 1 205 ? -17.469 -10.282 6.571 1.00 86.62 205 GLU A O 1
ATOM 1648 N N . ASP A 1 206 ? -16.998 -11.306 4.635 1.00 86.06 206 ASP A N 1
ATOM 1649 C CA . ASP A 1 206 ? -15.867 -12.087 5.132 1.00 86.06 206 ASP A CA 1
ATOM 1650 C C . ASP A 1 206 ? -14.712 -11.187 5.594 1.00 86.06 206 ASP A C 1
ATOM 1652 O O . ASP A 1 206 ? -14.147 -11.397 6.668 1.00 86.06 206 ASP A O 1
ATOM 1656 N N . LEU A 1 207 ? -14.408 -10.133 4.834 1.00 84.62 207 LEU A N 1
ATOM 1657 C CA . LEU A 1 207 ? -13.384 -9.157 5.197 1.00 84.62 207 LEU A CA 1
ATOM 1658 C C . LEU A 1 207 ? -13.801 -8.330 6.420 1.00 84.62 207 LEU A C 1
ATOM 1660 O O . LEU A 1 207 ? -12.989 -8.051 7.304 1.00 84.62 207 LEU A O 1
ATOM 1664 N N . THR A 1 208 ? -15.092 -8.005 6.517 1.00 85.94 208 THR A N 1
ATOM 1665 C CA . THR A 1 208 ? -15.670 -7.322 7.681 1.00 85.94 208 THR A CA 1
ATOM 1666 C C . THR A 1 208 ? -15.512 -8.151 8.956 1.00 85.94 208 THR A C 1
ATOM 1668 O O . THR A 1 208 ? -15.123 -7.610 9.992 1.00 85.94 208 THR A O 1
ATOM 1671 N N . LEU A 1 209 ? -15.773 -9.461 8.889 1.00 84.31 209 LEU A N 1
ATOM 1672 C CA . LEU A 1 209 ? -15.590 -10.377 10.019 1.00 84.31 209 LEU A CA 1
ATOM 1673 C C . LEU A 1 209 ? -14.120 -10.437 10.457 1.00 84.31 209 LEU A C 1
ATOM 1675 O O . LEU A 1 209 ? -13.832 -10.229 11.634 1.00 84.31 209 LEU A O 1
ATOM 1679 N N . LYS A 1 210 ? -13.180 -10.582 9.514 1.00 86.75 210 LYS A N 1
ATOM 1680 C CA . LYS A 1 210 ? -11.738 -10.589 9.824 1.00 86.75 210 LYS A CA 1
ATOM 1681 C C . LYS A 1 210 ? -11.266 -9.291 10.497 1.00 86.75 210 LYS A C 1
ATOM 1683 O O . LYS A 1 210 ? -10.439 -9.325 11.406 1.00 86.75 210 LYS A O 1
ATOM 1688 N N . LEU A 1 211 ? -11.796 -8.132 10.098 1.00 86.06 211 LEU A N 1
ATOM 1689 C CA . LEU A 1 211 ? -11.489 -6.850 10.751 1.00 86.06 211 LEU A CA 1
ATOM 1690 C C . LEU A 1 211 ? -12.018 -6.771 12.189 1.00 86.06 211 LEU A C 1
ATOM 1692 O O . LEU A 1 211 ? -11.385 -6.139 13.043 1.00 86.06 211 LEU A O 1
ATOM 1696 N N . VAL A 1 212 ? -13.172 -7.386 12.463 1.00 84.25 212 VAL A N 1
ATOM 1697 C CA . VAL A 1 212 ? -13.714 -7.499 13.824 1.00 84.25 212 VAL A CA 1
ATOM 1698 C C . VAL A 1 212 ? -12.789 -8.360 14.678 1.00 84.25 212 VAL A C 1
ATOM 1700 O O . VAL A 1 212 ? -12.380 -7.899 15.747 1.00 84.25 212 VAL A O 1
ATOM 1703 N N . ASP A 1 213 ? -12.384 -9.527 14.177 1.00 84.88 213 ASP A N 1
ATOM 1704 C CA . ASP A 1 213 ? -11.474 -10.445 14.872 1.00 84.88 213 ASP A CA 1
ATOM 1705 C C . ASP A 1 213 ? -10.138 -9.758 15.208 1.00 84.88 213 ASP A C 1
ATOM 1707 O O . ASP A 1 213 ? -9.666 -9.803 16.350 1.00 84.88 213 ASP A O 1
ATOM 1711 N N . LEU A 1 214 ? -9.568 -9.000 14.261 1.00 85.56 214 LEU A N 1
ATOM 1712 C CA . LEU A 1 214 ? -8.355 -8.211 14.497 1.00 85.56 214 LEU A CA 1
ATOM 1713 C C . LEU A 1 214 ? -8.527 -7.125 15.561 1.00 85.56 214 LEU A C 1
ATOM 1715 O O . LEU A 1 214 ? -7.636 -6.907 16.391 1.00 85.56 214 LEU A O 1
ATOM 1719 N N . ALA A 1 215 ? -9.660 -6.420 15.557 1.00 81.88 215 ALA A N 1
ATOM 1720 C CA . ALA A 1 215 ? -9.938 -5.402 16.563 1.00 81.88 215 ALA A CA 1
ATOM 1721 C C . ALA A 1 215 ? -10.081 -6.027 17.962 1.00 81.88 215 ALA A C 1
ATOM 1723 O O . 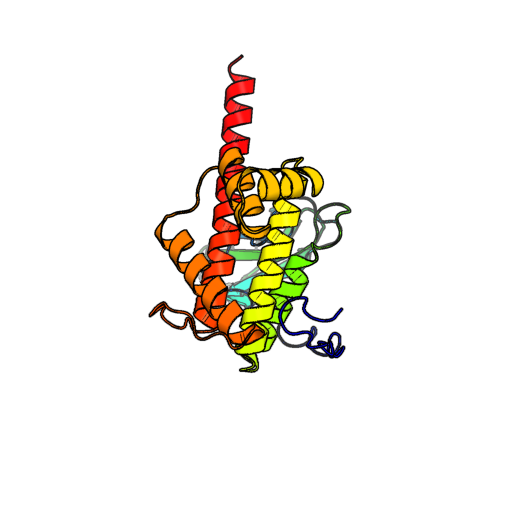ALA A 1 215 ? -9.602 -5.458 18.951 1.00 81.88 215 ALA A O 1
ATOM 1724 N N . GLU A 1 216 ? -10.700 -7.206 18.059 1.00 81.12 216 GLU A N 1
ATOM 1725 C CA . GLU A 1 216 ? -10.790 -7.972 19.302 1.00 81.12 216 GLU A CA 1
ATOM 1726 C C . GLU A 1 216 ? -9.416 -8.461 19.769 1.00 81.12 216 GLU A C 1
ATOM 1728 O O . GLU A 1 216 ? -9.072 -8.289 20.942 1.00 81.12 216 GLU A O 1
ATOM 1733 N N . GLN A 1 217 ? -8.586 -8.993 18.868 1.00 82.75 217 GLN A N 1
ATOM 1734 C CA . GLN A 1 217 ? -7.217 -9.415 19.171 1.00 82.75 217 GLN A CA 1
ATOM 1735 C C . GLN A 1 217 ? -6.354 -8.251 19.675 1.00 82.75 217 GLN A C 1
ATOM 1737 O O . GLN A 1 217 ? -5.697 -8.377 20.711 1.00 82.75 217 GLN A O 1
ATOM 1742 N N . ARG A 1 218 ? -6.424 -7.075 19.039 1.00 77.88 218 ARG A N 1
ATOM 1743 C CA . ARG A 1 218 ? -5.760 -5.856 19.531 1.00 77.88 218 ARG A CA 1
ATOM 1744 C C . ARG A 1 218 ? -6.214 -5.502 20.942 1.00 77.88 218 ARG A C 1
ATOM 1746 O O . ARG A 1 218 ? -5.384 -5.212 21.797 1.00 77.88 218 ARG A O 1
ATOM 1753 N N . ASN A 1 219 ? -7.517 -5.526 21.212 1.00 71.81 219 ASN A N 1
ATOM 1754 C CA . ASN A 1 219 ? -8.034 -5.195 22.540 1.00 71.81 219 ASN A CA 1
ATOM 1755 C C . ASN A 1 219 ? -7.560 -6.188 23.611 1.00 71.81 219 ASN A C 1
ATOM 1757 O O . ASN A 1 219 ? -7.277 -5.771 24.736 1.00 71.81 219 ASN A O 1
ATOM 1761 N N . ARG A 1 220 ? -7.419 -7.474 23.264 1.00 76.44 220 ARG A N 1
ATOM 1762 C CA . ARG A 1 220 ? -6.813 -8.491 24.136 1.00 76.44 220 ARG A CA 1
ATOM 1763 C C . ARG A 1 220 ? -5.338 -8.188 24.413 1.00 76.44 220 ARG A C 1
ATOM 1765 O O . ARG A 1 220 ? -4.936 -8.208 25.573 1.00 76.44 220 ARG A O 1
ATOM 1772 N N . ILE A 1 221 ? -4.564 -7.844 23.381 1.00 71.69 221 ILE A N 1
ATOM 1773 C CA . ILE A 1 221 ? -3.136 -7.496 23.495 1.00 71.69 221 ILE A CA 1
ATOM 1774 C C . ILE A 1 221 ? -2.929 -6.231 24.338 1.00 71.69 221 ILE A C 1
ATOM 1776 O O . ILE A 1 221 ? -2.116 -6.232 25.257 1.00 71.69 221 ILE A O 1
ATOM 1780 N N . VAL A 1 222 ? -3.662 -5.157 24.034 1.00 66.12 222 VAL A N 1
ATOM 1781 C CA . VAL A 1 222 ? -3.444 -3.821 24.615 1.00 66.12 222 VAL A CA 1
ATOM 1782 C C . VAL A 1 222 ? -4.035 -3.698 26.018 1.00 66.12 222 VAL A C 1
ATOM 1784 O O . VAL A 1 222 ? -3.457 -3.029 26.869 1.00 66.12 222 VAL A O 1
ATOM 1787 N N . HIS A 1 223 ? -5.192 -4.313 26.275 1.00 66.75 223 HIS A N 1
ATOM 1788 C CA . HIS A 1 223 ? -5.929 -4.115 27.528 1.00 66.75 223 HIS A CA 1
ATOM 1789 C C . HIS A 1 223 ? -5.982 -5.358 28.420 1.00 66.75 223 HIS A C 1
ATOM 1791 O O . HIS A 1 223 ? -6.609 -5.304 29.477 1.00 66.75 223 HIS A O 1
ATOM 1797 N N . GLY A 1 224 ? -5.400 -6.488 28.003 1.00 60.94 224 GLY A N 1
ATOM 1798 C CA . GLY A 1 224 ? -5.397 -7.734 28.781 1.00 60.94 224 GLY A CA 1
ATOM 1799 C C . GLY A 1 224 ? -6.789 -8.315 29.064 1.00 60.94 224 GLY A C 1
ATOM 1800 O O . GLY A 1 224 ? -6.927 -9.229 29.877 1.00 60.94 224 GLY A O 1
ATOM 1801 N N . LYS A 1 225 ? -7.848 -7.794 28.428 1.00 57.81 225 LYS A N 1
ATOM 1802 C CA . LYS A 1 225 ? -9.219 -8.276 28.627 1.00 57.81 225 LYS A CA 1
ATOM 1803 C C . LYS A 1 225 ? -9.353 -9.643 27.971 1.00 57.81 225 LYS A C 1
ATOM 1805 O O . LYS A 1 225 ? -9.206 -9.732 26.761 1.00 57.81 225 LYS A O 1
ATOM 1810 N N . LYS A 1 226 ? -9.694 -10.694 28.725 1.00 51.69 226 LYS A N 1
ATOM 1811 C CA . LYS A 1 226 ? -10.205 -11.936 28.124 1.00 51.69 226 LYS A CA 1
ATOM 1812 C C . LYS A 1 226 ? -11.511 -11.597 27.405 1.00 51.69 226 LYS A C 1
ATOM 1814 O O . LYS A 1 226 ? -12.492 -11.234 28.055 1.00 51.69 226 LYS A O 1
ATOM 1819 N N . SER A 1 227 ? -11.494 -11.639 26.074 1.00 49.16 227 SER A N 1
ATOM 1820 C CA . SER A 1 227 ? -12.718 -11.518 25.284 1.00 49.16 227 SER A CA 1
ATOM 1821 C C . SER A 1 227 ? -13.672 -12.663 25.637 1.00 49.16 227 SER A C 1
ATOM 1823 O O . SER A 1 227 ? -13.223 -13.745 26.008 1.00 49.16 227 SER A O 1
ATOM 1825 N N . LYS A 1 228 ? -14.985 -12.426 25.542 1.00 48.94 228 LYS A N 1
ATOM 1826 C CA . LYS A 1 228 ? -16.022 -13.461 25.723 1.00 48.94 228 LYS A CA 1
ATOM 1827 C C . LYS A 1 228 ? -16.162 -14.385 24.503 1.00 48.94 228 LYS A C 1
ATOM 1829 O O . LYS A 1 228 ? -16.950 -15.321 24.559 1.00 48.94 228 LYS A O 1
ATOM 1834 N N . THR A 1 229 ? -15.457 -14.091 23.417 1.00 52.88 229 THR A N 1
ATOM 1835 C CA . THR A 1 229 ? -15.571 -14.749 22.113 1.00 52.88 229 THR A CA 1
ATOM 1836 C C . THR A 1 229 ? -14.391 -15.681 21.853 1.00 52.88 229 THR A C 1
ATOM 1838 O O . THR A 1 229 ? -13.239 -15.285 22.040 1.00 52.88 229 THR A O 1
ATOM 1841 N N . ASP A 1 230 ? -14.691 -16.885 21.351 1.00 58.53 230 ASP A N 1
ATOM 1842 C CA . ASP A 1 230 ? -13.753 -17.841 20.733 1.00 58.53 230 ASP A CA 1
ATOM 1843 C C . ASP A 1 230 ? -13.234 -17.319 19.372 1.00 58.53 230 ASP A C 1
ATOM 1845 O O . ASP A 1 230 ? -13.171 -18.053 18.388 1.00 58.53 230 ASP A O 1
ATOM 1849 N N . SER A 1 231 ? -12.919 -16.021 19.278 1.00 60.09 231 SER A N 1
ATOM 1850 C CA . SER A 1 231 ? -12.349 -15.439 18.062 1.00 60.09 231 SER A CA 1
ATOM 1851 C C . SER A 1 231 ? -10.973 -16.067 17.830 1.00 60.09 231 SER A C 1
ATOM 1853 O O . SER A 1 231 ? -10.139 -16.014 18.745 1.00 60.09 231 SER A O 1
ATOM 1855 N N . PRO A 1 232 ? -10.709 -16.638 16.642 1.00 67.38 232 PRO A N 1
ATOM 1856 C CA . PRO A 1 232 ? -9.403 -17.200 16.338 1.00 67.38 232 PRO A CA 1
ATOM 1857 C C . PRO A 1 232 ? -8.337 -16.102 16.410 1.00 67.38 232 PRO A C 1
ATOM 1859 O O . PRO A 1 232 ? -8.570 -14.959 16.012 1.00 67.38 232 PRO A O 1
ATOM 1862 N N . ASP A 1 233 ? -7.171 -16.442 16.956 1.00 77.44 233 ASP A N 1
ATOM 1863 C CA . ASP A 1 233 ? -6.014 -15.553 16.912 1.00 77.44 233 ASP A CA 1
ATOM 1864 C C . ASP A 1 233 ? -5.449 -15.592 15.497 1.00 77.44 233 ASP A C 1
ATOM 1866 O O . ASP A 1 233 ? -4.991 -16.639 15.041 1.00 77.44 233 ASP A O 1
ATOM 1870 N N . LEU A 1 234 ? -5.480 -14.450 14.812 1.00 77.25 234 LEU A N 1
ATOM 1871 C CA . LEU A 1 234 ? -4.805 -14.304 13.531 1.00 77.25 234 LEU A CA 1
ATOM 1872 C C . LEU A 1 234 ? -3.304 -14.168 13.783 1.00 77.25 234 LEU A C 1
ATOM 1874 O O . LEU A 1 234 ? -2.860 -13.489 14.718 1.00 77.25 234 LEU A O 1
ATOM 1878 N N . THR A 1 235 ? -2.506 -14.804 12.937 1.00 77.12 235 THR A N 1
ATOM 1879 C CA . THR A 1 235 ? -1.072 -14.531 12.870 1.00 77.12 235 THR A CA 1
ATOM 1880 C C . THR A 1 235 ? -0.838 -13.086 12.432 1.00 77.12 235 THR A C 1
ATOM 1882 O O . THR A 1 235 ? -1.679 -12.444 11.799 1.00 77.12 235 THR A O 1
ATOM 1885 N N . SER A 1 236 ? 0.332 -12.547 12.756 1.00 69.62 236 SER A N 1
ATOM 1886 C CA . SER A 1 236 ? 0.748 -11.212 12.325 1.00 69.62 236 SER A CA 1
ATOM 1887 C C . SER A 1 236 ? 0.731 -11.045 10.800 1.00 69.62 236 SER A C 1
ATOM 1889 O O . SER A 1 236 ? 0.322 -9.996 10.305 1.00 69.62 236 SER A O 1
ATOM 1891 N N . ALA A 1 237 ? 1.113 -12.085 10.055 1.00 69.25 237 ALA A N 1
ATOM 1892 C CA . ALA A 1 237 ? 1.054 -12.110 8.596 1.00 69.25 237 ALA A CA 1
ATOM 1893 C C . ALA A 1 237 ? -0.390 -12.077 8.065 1.00 69.25 237 ALA A C 1
ATOM 1895 O O . ALA A 1 237 ? -0.700 -11.271 7.190 1.00 69.25 237 ALA A O 1
ATOM 1896 N N . GLU A 1 238 ? -1.291 -12.888 8.630 1.00 76.69 238 GLU A N 1
ATOM 1897 C CA . GLU A 1 238 ? -2.715 -12.866 8.262 1.00 76.69 238 GLU A CA 1
ATOM 1898 C C . G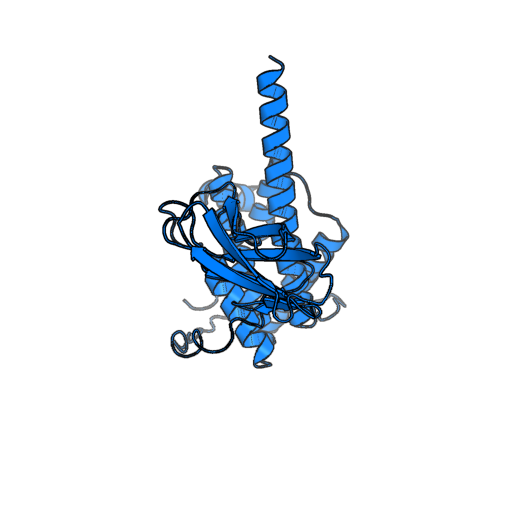LU A 1 238 ? -3.348 -11.509 8.581 1.00 76.69 238 GLU A C 1
ATOM 1900 O O . GLU A 1 238 ? -4.089 -10.953 7.774 1.00 76.69 238 GLU A O 1
ATOM 1905 N N . ALA A 1 239 ? -3.008 -10.925 9.730 1.00 78.94 239 ALA A N 1
ATOM 1906 C CA . ALA A 1 239 ? -3.452 -9.591 10.096 1.00 78.94 239 ALA A CA 1
ATOM 1907 C C . ALA A 1 239 ? -2.972 -8.519 9.116 1.00 78.94 239 ALA A C 1
ATOM 1909 O O . ALA A 1 239 ? -3.735 -7.619 8.762 1.00 78.94 239 ALA A O 1
ATOM 1910 N N . PHE A 1 240 ? -1.714 -8.610 8.681 1.00 78.06 240 PHE A N 1
ATOM 1911 C CA . PHE A 1 240 ? -1.151 -7.704 7.688 1.00 78.06 240 PHE A CA 1
ATOM 1912 C C . PHE A 1 240 ? -1.928 -7.804 6.375 1.00 78.06 240 PHE A C 1
ATOM 1914 O O . PHE A 1 240 ? -2.385 -6.788 5.854 1.00 78.06 240 PHE A O 1
ATOM 1921 N N . GLN A 1 241 ? -2.157 -9.029 5.895 1.00 75.44 241 GLN A N 1
ATOM 1922 C CA . GLN A 1 241 ? -2.925 -9.292 4.683 1.00 75.44 241 GLN A CA 1
ATOM 1923 C C . GLN A 1 241 ? -4.342 -8.714 4.763 1.00 75.44 241 GLN A C 1
ATOM 1925 O O . GLN A 1 241 ? -4.747 -7.983 3.865 1.00 75.44 241 GLN A O 1
ATOM 1930 N N . VAL A 1 242 ? -5.068 -8.950 5.859 1.00 82.62 242 VAL A N 1
ATOM 1931 C CA . VAL A 1 242 ? -6.427 -8.417 6.049 1.00 82.62 242 VAL A CA 1
ATOM 1932 C C . VAL A 1 242 ? -6.455 -6.891 5.970 1.00 82.62 242 VAL A C 1
ATOM 1934 O O . VAL A 1 242 ? -7.362 -6.322 5.363 1.00 82.62 242 VAL A O 1
ATOM 1937 N N . ILE A 1 243 ? -5.470 -6.207 6.558 1.00 84.62 243 ILE A N 1
ATOM 1938 C CA . ILE A 1 243 ? -5.402 -4.740 6.527 1.00 84.62 243 ILE A CA 1
ATOM 1939 C C . ILE A 1 243 ? -5.111 -4.230 5.111 1.00 84.62 243 ILE A C 1
ATOM 1941 O O . ILE A 1 243 ? -5.761 -3.283 4.670 1.00 84.62 243 ILE A O 1
ATOM 1945 N N . ILE A 1 244 ? -4.203 -4.875 4.374 1.00 76.56 244 ILE A N 1
ATOM 1946 C CA . ILE A 1 244 ? -3.911 -4.529 2.975 1.00 76.56 244 ILE A CA 1
ATOM 1947 C C . ILE A 1 244 ? -5.123 -4.774 2.071 1.00 76.56 244 ILE A C 1
ATOM 1949 O O . ILE A 1 244 ? -5.502 -3.882 1.309 1.00 76.56 244 ILE A O 1
ATOM 1953 N N . GLU A 1 245 ? -5.763 -5.939 2.181 1.00 74.00 245 GLU A N 1
ATOM 1954 C CA . GLU A 1 245 ? -6.978 -6.283 1.430 1.00 74.00 245 GLU A CA 1
ATOM 1955 C C . GLU A 1 245 ? -8.093 -5.269 1.707 1.00 74.00 245 GLU A C 1
ATOM 1957 O O . GLU A 1 245 ? -8.783 -4.825 0.789 1.00 74.00 245 GLU A O 1
ATOM 1962 N N . THR A 1 246 ? -8.225 -4.829 2.960 1.00 83.00 246 THR A N 1
ATOM 1963 C CA . THR A 1 246 ? -9.203 -3.814 3.369 1.00 83.00 246 THR A CA 1
ATOM 1964 C C . THR A 1 246 ? -8.920 -2.448 2.757 1.00 83.00 246 THR A C 1
ATOM 1966 O O . THR A 1 246 ? -9.827 -1.826 2.205 1.00 83.00 246 THR A O 1
ATOM 1969 N N . ILE A 1 247 ? -7.676 -1.968 2.846 1.00 80.25 247 ILE A N 1
ATOM 1970 C CA . ILE A 1 247 ? -7.267 -0.681 2.263 1.00 80.25 247 ILE A CA 1
ATOM 1971 C C . ILE A 1 247 ? -7.510 -0.690 0.751 1.00 80.25 247 ILE A C 1
ATOM 1973 O O . ILE A 1 247 ? -8.103 0.245 0.211 1.00 80.25 247 ILE A O 1
ATOM 1977 N N . THR A 1 248 ? -7.106 -1.772 0.085 1.00 72.50 248 THR A N 1
ATOM 1978 C CA . THR A 1 248 ? -7.271 -1.946 -1.362 1.00 72.50 248 THR A CA 1
ATOM 1979 C C . THR A 1 248 ? -8.750 -1.957 -1.743 1.00 72.50 248 THR A C 1
ATOM 1981 O O . THR A 1 248 ? -9.162 -1.178 -2.597 1.00 72.50 248 THR A O 1
ATOM 1984 N N . SER A 1 249 ? -9.576 -2.723 -1.023 1.00 77.62 249 SER A N 1
ATOM 1985 C CA . SER A 1 249 ? -11.024 -2.791 -1.261 1.00 77.62 249 SER A CA 1
ATOM 1986 C C . SER A 1 249 ? -11.705 -1.428 -1.117 1.00 77.62 249 SER A C 1
ATOM 1988 O O . SER A 1 249 ? -12.544 -1.066 -1.938 1.00 77.62 249 SER A O 1
ATOM 1990 N N . TYR A 1 250 ? -11.341 -0.632 -0.105 1.00 81.94 250 TYR A N 1
ATOM 1991 C CA . TYR A 1 250 ? -11.886 0.721 0.036 1.00 81.94 250 TYR A CA 1
ATOM 1992 C C . TYR A 1 250 ? -11.440 1.663 -1.084 1.00 81.94 250 TYR A C 1
ATOM 1994 O O . TYR A 1 250 ? -12.236 2.489 -1.533 1.00 81.94 250 TYR A O 1
ATOM 2002 N N . ASN A 1 251 ? -10.196 1.553 -1.551 1.00 70.94 251 ASN A N 1
ATOM 2003 C CA . ASN A 1 251 ? -9.731 2.336 -2.693 1.00 70.94 251 ASN A CA 1
ATOM 2004 C C . ASN A 1 251 ? -10.496 1.955 -3.968 1.00 70.94 251 ASN A C 1
ATOM 2006 O O . ASN A 1 251 ? -10.971 2.847 -4.670 1.00 70.94 251 ASN A O 1
ATOM 2010 N N . ASP A 1 252 ? -10.691 0.661 -4.227 1.00 68.62 252 ASP A N 1
ATOM 2011 C CA . ASP A 1 252 ? -11.448 0.170 -5.384 1.00 68.62 252 ASP A CA 1
ATOM 2012 C C . ASP A 1 252 ? -12.902 0.656 -5.356 1.00 68.62 252 ASP A C 1
ATOM 2014 O O . ASP A 1 252 ? -13.399 1.202 -6.344 1.00 68.62 252 ASP A O 1
ATOM 2018 N N . LEU A 1 253 ? -13.564 0.546 -4.200 1.00 74.88 253 LEU A N 1
ATOM 2019 C CA . LEU A 1 253 ? -14.920 1.056 -3.980 1.00 74.88 253 LEU A CA 1
ATOM 2020 C C . LEU A 1 253 ? -15.014 2.567 -4.221 1.00 74.88 253 LEU A C 1
ATOM 2022 O O . LEU A 1 253 ? -15.935 3.045 -4.886 1.00 74.88 253 LEU A O 1
ATOM 2026 N N . LYS A 1 254 ? -14.037 3.331 -3.726 1.00 75.06 254 LYS A N 1
ATOM 2027 C CA . LYS A 1 254 ? -13.964 4.778 -3.945 1.00 75.06 254 LYS A CA 1
ATOM 2028 C C . LYS A 1 254 ? -13.834 5.110 -5.433 1.00 75.06 254 LYS A C 1
ATOM 2030 O O . LYS A 1 254 ? -14.537 6.000 -5.911 1.00 75.06 254 LYS A O 1
ATOM 2035 N N . TYR A 1 255 ? -12.961 4.417 -6.162 1.00 63.94 255 TYR A N 1
ATOM 2036 C CA . TYR A 1 255 ? -12.781 4.641 -7.597 1.00 63.94 255 TYR A CA 1
ATOM 2037 C C . TYR A 1 255 ? -14.020 4.264 -8.405 1.00 63.94 255 TYR A C 1
ATOM 2039 O O . TYR A 1 255 ? -14.409 5.018 -9.297 1.00 63.94 255 TYR A O 1
ATOM 2047 N N . ALA A 1 256 ? -14.667 3.145 -8.074 1.00 62.69 256 ALA A N 1
ATOM 2048 C CA . ALA A 1 256 ? -15.929 2.750 -8.691 1.00 62.69 256 ALA A CA 1
ATOM 2049 C C . ALA A 1 256 ? -17.004 3.830 -8.481 1.00 62.69 256 ALA A C 1
ATOM 2051 O O . ALA A 1 256 ? -17.584 4.321 -9.447 1.00 62.69 256 ALA A O 1
ATOM 2052 N N . ALA A 1 257 ? -17.175 4.302 -7.242 1.00 64.94 257 ALA A N 1
ATOM 2053 C CA . ALA A 1 257 ? -18.135 5.354 -6.914 1.00 64.94 257 ALA A CA 1
ATOM 2054 C C . ALA A 1 257 ? -17.839 6.694 -7.618 1.00 64.94 257 ALA A C 1
ATOM 2056 O O . ALA A 1 257 ? -18.762 7.434 -7.953 1.00 64.94 257 ALA A O 1
ATOM 2057 N N . GLN A 1 258 ? -16.566 7.035 -7.841 1.00 62.44 258 GLN A N 1
ATOM 2058 C CA . GLN A 1 258 ? -16.185 8.228 -8.605 1.00 62.44 258 GLN A CA 1
ATOM 2059 C C . GLN A 1 258 ? -16.474 8.069 -10.100 1.00 62.44 258 GLN A C 1
ATOM 2061 O O . GLN A 1 258 ? -17.009 8.990 -10.712 1.00 62.44 258 GLN A O 1
ATOM 2066 N N . ARG A 1 259 ? -16.167 6.902 -10.677 1.00 51.38 259 ARG A N 1
ATOM 2067 C CA . ARG A 1 259 ? -16.453 6.596 -12.083 1.00 51.38 259 ARG A CA 1
ATOM 2068 C C . ARG A 1 259 ? -17.948 6.692 -12.384 1.00 51.38 259 ARG A C 1
ATOM 2070 O O . ARG A 1 259 ? -18.324 7.304 -13.378 1.00 51.38 259 ARG A O 1
ATOM 2077 N N . ASP A 1 260 ? -18.785 6.138 -11.512 1.00 57.22 260 ASP A N 1
ATOM 2078 C CA . ASP A 1 260 ? -20.237 6.159 -11.694 1.00 57.22 260 ASP A CA 1
ATOM 2079 C C . ASP A 1 260 ? -20.810 7.582 -11.605 1.00 57.22 260 ASP A C 1
ATOM 2081 O O . ASP A 1 260 ? -21.736 7.914 -12.339 1.00 57.22 260 ASP A O 1
ATOM 2085 N N . LYS A 1 261 ? -20.230 8.461 -10.773 1.00 57.94 261 LYS A N 1
ATOM 2086 C CA . LYS A 1 261 ? -20.626 9.880 -10.712 1.00 57.94 261 LYS A CA 1
ATOM 2087 C C . LYS A 1 261 ? -20.326 10.628 -12.011 1.00 57.94 261 LYS A C 1
ATOM 2089 O O . LYS A 1 261 ? -21.194 11.345 -12.495 1.00 57.94 261 LYS A O 1
ATOM 2094 N N . VAL A 1 262 ? -19.145 10.418 -12.595 1.00 51.44 262 VAL A N 1
ATOM 2095 C CA . VAL A 1 262 ? -18.756 11.048 -13.870 1.00 51.44 262 VAL A CA 1
ATOM 2096 C C . VAL A 1 262 ? -19.682 10.604 -15.006 1.00 51.44 262 VAL A C 1
ATOM 2098 O O . VAL A 1 262 ? -20.154 11.433 -15.774 1.00 51.44 262 VAL A O 1
ATOM 2101 N N . LEU A 1 263 ? -20.024 9.313 -15.067 1.00 40.81 263 LEU A N 1
ATOM 2102 C CA . LEU A 1 263 ? -20.936 8.785 -16.089 1.00 40.81 263 LEU A CA 1
ATOM 2103 C C . LEU A 1 263 ? -22.368 9.331 -15.968 1.00 40.81 263 LEU A C 1
ATOM 2105 O O . LEU A 1 263 ? -23.067 9.436 -16.972 1.00 40.81 263 LEU A O 1
ATOM 2109 N N . VAL A 1 264 ? -22.818 9.668 -14.755 1.00 50.06 264 VAL A N 1
ATOM 2110 C CA . VAL A 1 264 ? -24.130 10.295 -14.530 1.00 50.06 264 VAL A CA 1
ATOM 2111 C C . VAL A 1 264 ? -24.114 11.772 -14.932 1.00 50.06 264 VAL A C 1
ATOM 2113 O O . VAL A 1 264 ? -25.096 12.247 -15.491 1.00 50.06 264 VAL A O 1
ATOM 2116 N N . GLU A 1 265 ? -23.015 12.488 -14.691 1.00 44.62 265 GLU A N 1
ATOM 2117 C CA . GLU A 1 265 ? -22.861 13.894 -15.090 1.00 44.62 265 GLU A CA 1
ATOM 2118 C C . GLU A 1 265 ? -22.710 14.069 -16.610 1.00 44.62 265 GLU A C 1
ATOM 2120 O O . GLU A 1 265 ? -23.194 15.056 -17.151 1.00 44.62 265 GLU A O 1
ATOM 2125 N N . GLU A 1 266 ? -22.115 13.102 -17.316 1.00 43.78 266 GLU A N 1
ATOM 2126 C CA . GLU A 1 266 ? -22.026 13.098 -18.789 1.00 43.78 266 GLU A CA 1
ATOM 2127 C C . GLU A 1 266 ? -23.340 12.697 -19.490 1.00 43.78 266 GLU A C 1
ATOM 2129 O O . GLU A 1 266 ? -23.473 12.863 -20.704 1.00 43.78 266 GLU A O 1
ATOM 2134 N N . ALA A 1 267 ? -24.309 12.154 -18.748 1.00 45.34 267 ALA A N 1
ATOM 2135 C CA . ALA A 1 267 ? -25.604 11.712 -19.267 1.00 45.34 267 ALA A CA 1
ATOM 2136 C C . ALA A 1 267 ? -26.731 12.759 -19.119 1.00 45.34 267 ALA A C 1
ATOM 2138 O O . ALA A 1 267 ? -27.870 12.472 -19.504 1.00 45.34 267 ALA A O 1
ATOM 2139 N N . ILE A 1 268 ? -26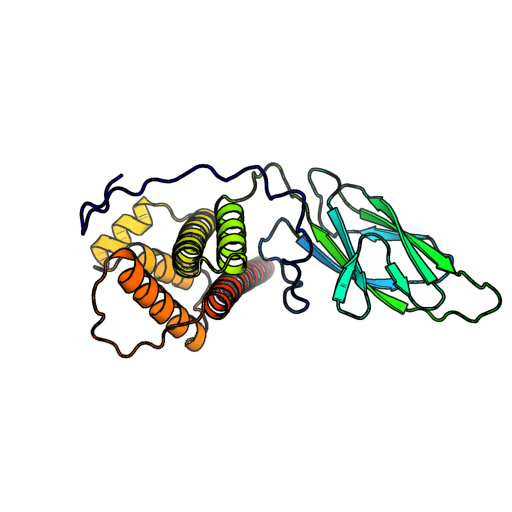.430 13.938 -18.559 1.00 43.59 268 ILE A N 1
ATOM 2140 C CA . ILE A 1 268 ? -27.346 15.077 -18.346 1.00 43.59 268 ILE A CA 1
ATOM 2141 C C . ILE A 1 268 ? -26.974 16.212 -19.302 1.00 43.59 268 ILE A C 1
ATOM 2143 O O . ILE A 1 268 ? -27.913 16.801 -19.887 1.00 43.59 268 ILE A O 1
#

Organism: NCBI:txid2012998

Radius of gyration: 22.23 Å; chains: 1; bounding box: 52×36×66 Å

Secondary structure (DSSP, 8-state):
---TTT-PPP-----TTSSTTS-GGGS--TT--S-SSTTTEEEEEEEE-TT-EEEEE-SS-BSSPPEEEEE-TT--EESEEEETTEEEEEEEE-SSEEEEEEEES-TTS----EEEEEEEE--BSS-PPPHHHHHHHHHHHHHHTT-HHHHHHHHHHHHHHHHHHHHHHTT--HHHHHHHHHHHT--HHHHHHHHHHHHH-PPPHHHHHHHHHHHHHHHHHHH----SS-PPPPPHHHHHHHHHHHHHHHHHHHHHHHHHHHHHHTT-

Sequence (268 aa):
MPCPICEYEFIYVDAFLHHFKNNAGIFIDPIHAIPIAPGYTVGGEIQVIPDDVQLISYGITYNRPPELFFFNRKIQPVRDLVLENIYVAALSISTDNFILLSRTFDPVKATPRQRIRWMSVGEIGEQEKPIWINILQNAADLILKSEDRAGLVMLQIAFDFFLDSLLGQLGLTENNVKAATRSWKISDRRAKIRMIEGQIGKLPEDLTLKLVDLAEQRNRIVHGKKSKTDSPDLTSAEAFQVIIETITSYNDLKYAAQRDKVLVEEAI

Foldseek 3Di:
DADPPARDDDDDDPPDPDPVPDPPFPPQDVVPCDPLDDFWKAKDKDFDDEQDKDKFWRCAFFPFFFDKFWQEPVGTTDQWYDDDFKTWHFPDTGRTITIIGMYGNDPVDDDDTDMIMMMTGGGGDPDDDQPLVSLLVVLVVCVVVVVLLSSLLSLVVSLVSLLVVLCVVVVHDPVNLVVQCVVVVDDSVVSSQVVLCVQQNHDDPVLVLVVVLSVVLNCCSPVVDDDPDPRDDDTSVRSSVSSSVVSSRSVVSVVVSVVVVVVVVVVD

pLDDT: mean 70.56, std 19.38, range [23.91, 94.0]